Protein AF-A0A813C5C2-F1 (afdb_monomer_lite)

Structure (mmCIF, N/CA/C/O backbone):
data_AF-A0A813C5C2-F1
#
_entry.id   AF-A0A813C5C2-F1
#
loop_
_atom_site.group_PDB
_atom_site.id
_atom_site.type_symbol
_atom_site.label_atom_id
_atom_site.label_alt_id
_atom_site.label_comp_id
_atom_site.label_asym_id
_atom_site.label_entity_id
_atom_site.label_seq_id
_atom_site.pdbx_PDB_ins_code
_atom_site.Cartn_x
_atom_site.Cartn_y
_atom_site.Cartn_z
_atom_site.occupancy
_atom_site.B_iso_or_equiv
_atom_site.auth_seq_id
_atom_site.auth_comp_id
_atom_site.auth_asym_id
_atom_site.auth_atom_id
_atom_site.pdbx_PDB_model_num
ATOM 1 N N . MET A 1 1 ? 34.179 -17.386 47.456 1.00 36.91 1 MET A N 1
ATOM 2 C CA . MET A 1 1 ? 33.496 -18.691 47.569 1.00 36.91 1 MET A CA 1
ATOM 3 C C . MET A 1 1 ? 32.139 -18.524 46.896 1.00 36.91 1 MET A C 1
ATOM 5 O O . MET A 1 1 ? 31.182 -18.182 47.566 1.00 36.91 1 MET A O 1
ATOM 9 N N . GLU A 1 2 ? 31.995 -18.474 45.575 1.00 28.20 2 GLU A N 1
ATOM 10 C CA . GLU A 1 2 ? 32.622 -19.241 44.485 1.00 28.20 2 GLU A CA 1
ATOM 11 C C . GLU A 1 2 ? 32.315 -20.742 44.547 1.00 28.20 2 GLU A C 1
ATOM 13 O O . GLU A 1 2 ? 32.845 -21.451 45.400 1.00 28.20 2 GLU A O 1
ATOM 18 N N . ALA A 1 3 ? 31.402 -21.135 43.655 1.00 34.03 3 ALA A N 1
ATOM 19 C CA . ALA A 1 3 ? 31.157 -22.428 43.006 1.00 34.03 3 ALA A CA 1
ATOM 20 C C . ALA A 1 3 ? 29.993 -22.117 42.036 1.00 34.03 3 ALA A C 1
ATOM 22 O O . ALA A 1 3 ? 28.893 -21.825 42.493 1.00 34.03 3 ALA A O 1
ATOM 23 N N . ASP A 1 4 ? 30.141 -21.878 40.735 1.00 33.78 4 ASP A N 1
ATOM 24 C CA . ASP A 1 4 ? 30.937 -22.481 39.659 1.00 33.78 4 ASP A CA 1
ATOM 25 C C . ASP A 1 4 ? 30.572 -23.940 39.350 1.00 33.78 4 ASP A C 1
ATOM 27 O O . ASP A 1 4 ? 30.537 -24.784 40.246 1.00 33.78 4 ASP A O 1
ATOM 31 N N . GLY A 1 5 ? 30.279 -24.221 38.071 1.00 30.36 5 GLY A N 1
ATOM 32 C CA . GLY A 1 5 ? 29.996 -25.579 37.600 1.00 30.36 5 GLY A CA 1
ATOM 33 C C . GLY A 1 5 ? 29.234 -25.738 36.278 1.00 30.36 5 GLY A C 1
ATOM 34 O O . GLY A 1 5 ? 28.108 -26.223 36.286 1.00 30.36 5 GLY A O 1
ATOM 35 N N . GLY A 1 6 ? 29.907 -25.466 35.152 1.00 26.53 6 GLY A N 1
ATOM 36 C CA . GLY A 1 6 ? 29.713 -26.183 33.875 1.00 26.53 6 GLY A CA 1
ATOM 37 C C . GLY A 1 6 ? 28.876 -25.449 32.817 1.00 26.53 6 GLY A C 1
ATOM 38 O O . GLY A 1 6 ? 27.694 -25.218 33.004 1.00 26.53 6 GLY A O 1
ATOM 39 N N . GLY A 1 7 ? 29.370 -25.065 31.640 1.00 26.23 7 GLY A N 1
ATOM 40 C CA . GLY A 1 7 ? 30.578 -25.459 30.923 1.00 26.23 7 GLY A CA 1
ATOM 41 C C . GLY A 1 7 ? 30.189 -25.848 29.495 1.00 26.23 7 GLY A C 1
ATOM 42 O O . GLY A 1 7 ? 29.609 -26.905 29.288 1.00 26.23 7 GLY A O 1
ATOM 43 N N . CYS A 1 8 ? 30.519 -25.015 28.507 1.00 30.34 8 CYS A N 1
ATOM 44 C CA . CYS A 1 8 ? 30.687 -25.472 27.127 1.00 30.34 8 CYS A CA 1
ATOM 45 C C . CYS A 1 8 ? 31.678 -24.549 26.410 1.00 30.34 8 CYS A C 1
ATOM 47 O O . CYS A 1 8 ? 31.314 -23.543 25.803 1.00 30.34 8 CYS A O 1
ATOM 49 N N . ALA A 1 9 ? 32.959 -24.889 26.536 1.00 32.34 9 ALA A N 1
ATOM 50 C CA . ALA A 1 9 ? 34.028 -24.325 25.735 1.00 32.34 9 ALA A CA 1
ATOM 51 C C . ALA A 1 9 ? 34.220 -25.172 24.465 1.00 32.34 9 ALA A C 1
ATOM 53 O O . ALA A 1 9 ? 34.287 -26.396 24.528 1.00 32.34 9 ALA A O 1
ATOM 54 N N . SER A 1 10 ? 34.279 -24.459 23.339 1.00 38.16 10 SER A N 1
ATOM 55 C CA . SER A 1 10 ? 35.194 -24.624 22.200 1.00 38.16 10 SER A CA 1
ATOM 56 C C . SER A 1 10 ? 35.536 -26.024 21.662 1.00 38.16 10 SER A C 1
ATOM 58 O O . SER A 1 10 ? 36.185 -26.830 22.323 1.00 38.16 10 SER A O 1
ATOM 60 N N . ARG A 1 11 ? 35.349 -26.214 20.339 1.00 28.84 11 ARG A N 1
ATOM 61 C CA . ARG A 1 11 ? 36.322 -26.982 19.537 1.00 28.84 11 ARG A CA 1
ATOM 62 C C . ARG A 1 11 ? 36.301 -26.661 18.007 1.00 28.84 11 ARG A C 1
ATOM 64 O O . ARG A 1 11 ? 35.494 -27.241 17.307 1.00 28.84 11 ARG A O 1
ATOM 71 N N . TRP A 1 12 ? 37.264 -25.810 17.562 1.00 31.80 12 TRP A N 1
ATOM 72 C CA . TRP A 1 12 ? 38.006 -25.663 16.256 1.00 31.80 12 TRP A CA 1
ATOM 73 C C . TRP A 1 12 ? 37.205 -25.593 14.935 1.00 31.80 12 TRP A C 1
ATOM 75 O O . TRP A 1 12 ? 36.240 -26.306 14.747 1.00 31.80 12 TRP A O 1
ATOM 85 N N . GLY A 1 13 ? 37.553 -24.802 13.918 1.00 27.92 13 GLY A N 1
ATOM 86 C CA . GLY A 1 13 ? 38.798 -24.105 13.600 1.00 27.92 13 GLY A CA 1
ATOM 87 C C . GLY A 1 13 ? 39.227 -24.432 12.159 1.00 27.92 13 GLY A C 1
ATOM 88 O O . GLY A 1 13 ? 39.372 -25.599 11.824 1.00 27.92 13 GLY A O 1
ATOM 89 N N . ALA A 1 14 ? 39.482 -23.375 11.379 1.00 29.45 14 ALA A N 1
ATOM 90 C CA . ALA A 1 14 ? 40.297 -23.303 10.158 1.00 29.45 14 ALA A CA 1
ATOM 91 C C . ALA A 1 14 ? 39.802 -23.955 8.845 1.00 29.45 14 ALA A C 1
ATOM 93 O O . ALA A 1 14 ? 39.892 -25.159 8.660 1.00 29.45 14 ALA A O 1
ATOM 94 N N . THR A 1 15 ? 39.517 -23.095 7.857 1.00 33.28 15 THR A N 1
ATOM 95 C CA . THR A 1 15 ? 40.333 -23.014 6.625 1.00 33.28 15 THR A CA 1
ATOM 96 C C . THR A 1 15 ? 40.305 -21.586 6.080 1.00 33.28 15 THR A C 1
ATOM 98 O O . THR A 1 15 ? 39.268 -21.080 5.659 1.00 33.28 15 THR A O 1
ATOM 101 N N . THR A 1 16 ? 41.468 -20.943 6.112 1.00 36.62 16 THR A N 1
ATOM 102 C CA . THR A 1 16 ? 41.795 -19.664 5.477 1.00 36.62 16 THR A CA 1
ATOM 103 C C . THR A 1 16 ? 42.359 -19.899 4.068 1.00 36.62 16 THR A C 1
ATOM 105 O O . THR A 1 16 ? 43.041 -20.892 3.842 1.00 36.62 16 THR A O 1
ATOM 108 N N . MET A 1 17 ? 42.180 -18.900 3.194 1.00 29.98 17 MET A N 1
ATOM 109 C CA . MET A 1 17 ? 43.022 -18.547 2.031 1.00 29.98 17 MET A CA 1
ATOM 110 C C . MET A 1 17 ? 43.074 -19.473 0.797 1.00 29.98 17 MET A C 1
ATOM 112 O O . MET A 1 17 ? 43.817 -20.443 0.774 1.00 29.98 17 MET A O 1
ATOM 116 N N . TYR A 1 18 ? 42.445 -19.037 -0.308 1.00 30.20 18 TYR A N 1
ATOM 117 C CA . TYR A 1 18 ? 43.143 -18.613 -1.544 1.00 30.20 18 TYR A CA 1
ATOM 118 C C . TYR A 1 18 ? 42.138 -18.045 -2.566 1.00 30.20 18 TYR A C 1
ATOM 120 O O . TYR A 1 18 ? 41.290 -18.779 -3.065 1.00 30.20 18 TYR A O 1
ATOM 128 N N . LYS A 1 19 ? 42.256 -16.748 -2.886 1.00 33.91 19 LYS A N 1
ATOM 129 C CA . LYS A 1 19 ? 42.151 -16.143 -4.235 1.00 33.91 19 LYS A CA 1
ATOM 130 C C . LYS A 1 19 ? 42.153 -14.620 -4.101 1.00 33.91 19 LYS A C 1
ATOM 132 O O . LYS A 1 19 ? 41.122 -13.975 -3.962 1.00 33.91 19 LYS A O 1
ATOM 137 N N . GLY A 1 20 ? 43.361 -14.066 -4.125 1.00 31.36 20 GLY A N 1
ATOM 138 C CA . GLY A 1 20 ? 43.573 -12.704 -4.590 1.00 31.36 20 GLY A CA 1
ATOM 139 C C . GLY A 1 20 ? 43.637 -12.667 -6.120 1.00 31.36 20 GLY A C 1
ATOM 140 O O . GLY A 1 20 ? 43.940 -13.678 -6.753 1.00 31.36 20 GLY A O 1
ATOM 141 N N . ALA A 1 21 ? 43.419 -11.460 -6.643 1.00 33.12 21 ALA A N 1
ATOM 142 C CA 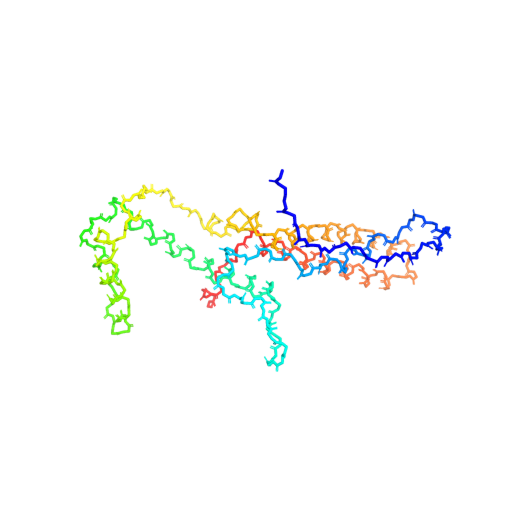. ALA A 1 21 ? 43.613 -11.004 -8.020 1.00 33.12 21 ALA A CA 1
ATOM 143 C C . ALA A 1 21 ? 42.528 -11.393 -9.043 1.00 33.12 21 ALA A C 1
ATOM 145 O O . ALA A 1 21 ? 42.650 -12.392 -9.740 1.00 33.12 21 ALA A O 1
ATOM 146 N N . LEU A 1 22 ? 41.506 -10.533 -9.163 1.00 32.53 22 LEU A N 1
ATOM 147 C CA . LEU A 1 22 ? 41.097 -9.841 -10.401 1.00 32.53 22 LEU A CA 1
ATOM 148 C C . LEU A 1 22 ? 39.980 -8.819 -10.073 1.00 32.53 22 LEU A C 1
ATOM 150 O O . LEU A 1 22 ? 38.929 -9.192 -9.576 1.00 32.53 22 LEU A O 1
ATOM 154 N N . GLY A 1 23 ? 40.246 -7.535 -10.343 1.00 29.17 23 GLY A N 1
ATOM 155 C CA . GLY A 1 23 ? 39.267 -6.478 -10.658 1.00 29.17 23 GLY A CA 1
ATOM 156 C C . GLY A 1 23 ? 38.077 -6.227 -9.719 1.00 29.17 23 GLY A C 1
ATOM 157 O O . GLY A 1 23 ? 36.995 -6.761 -9.926 1.00 29.17 23 GLY A O 1
ATOM 158 N N . ASN A 1 24 ? 38.230 -5.277 -8.791 1.00 43.72 24 ASN A N 1
ATOM 159 C CA . ASN A 1 24 ? 37.134 -4.638 -8.051 1.00 43.72 24 ASN A CA 1
ATOM 160 C C . ASN A 1 24 ? 36.316 -3.689 -8.943 1.00 43.72 24 ASN A C 1
ATOM 162 O O . ASN A 1 24 ? 36.439 -2.480 -8.795 1.00 43.72 24 ASN A O 1
ATOM 166 N N . LEU A 1 25 ? 35.492 -4.202 -9.856 1.00 37.62 25 LEU A N 1
ATOM 167 C CA . LEU A 1 25 ? 34.417 -3.440 -10.505 1.00 37.62 25 LEU A CA 1
ATOM 168 C C . LEU A 1 25 ? 33.376 -4.433 -11.054 1.00 37.62 25 LEU A C 1
ATOM 170 O O . LEU A 1 25 ? 33.715 -5.318 -11.830 1.00 37.62 25 LEU A O 1
ATOM 174 N N . ALA A 1 26 ? 32.111 -4.234 -10.669 1.00 37.38 26 ALA A N 1
ATOM 175 C CA . ALA A 1 26 ? 30.906 -4.833 -11.264 1.00 37.38 26 ALA A CA 1
ATOM 176 C C . ALA A 1 26 ? 30.410 -6.228 -10.806 1.00 37.38 26 ALA A C 1
ATOM 178 O O . ALA A 1 26 ? 29.793 -6.925 -11.606 1.00 37.38 26 ALA A O 1
ATOM 179 N N . LEU A 1 27 ? 30.541 -6.608 -9.524 1.00 33.78 27 LEU A N 1
ATOM 180 C CA . LEU A 1 27 ? 29.810 -7.783 -8.988 1.00 33.78 27 LEU A CA 1
ATOM 181 C C . LEU A 1 27 ? 28.990 -7.575 -7.699 1.00 33.78 27 LEU A C 1
ATOM 183 O O . LEU A 1 27 ? 28.264 -8.479 -7.304 1.00 33.78 27 LEU A O 1
ATOM 187 N N . HIS A 1 28 ? 28.956 -6.377 -7.107 1.00 31.17 28 HIS A N 1
ATOM 188 C CA . HIS A 1 28 ? 28.089 -6.112 -5.940 1.00 31.17 28 HIS A CA 1
ATOM 189 C C . HIS A 1 28 ? 26.599 -5.872 -6.270 1.00 31.17 28 HIS A C 1
ATOM 191 O O . HIS A 1 28 ? 25.790 -5.706 -5.361 1.00 31.17 28 HIS A O 1
ATOM 197 N N . SER A 1 29 ? 26.213 -5.866 -7.553 1.00 41.25 29 SER A N 1
ATOM 198 C CA . SER A 1 29 ? 24.827 -5.602 -7.982 1.00 41.25 29 SER A CA 1
ATOM 199 C C . SER A 1 29 ? 23.937 -6.850 -8.051 1.00 41.25 29 SER A C 1
ATOM 201 O O . SER A 1 29 ? 22.729 -6.706 -8.216 1.00 41.25 29 SER A O 1
ATOM 203 N N . LEU A 1 30 ? 24.503 -8.061 -7.984 1.00 36.50 30 LEU A N 1
ATOM 204 C CA . LEU A 1 30 ? 23.735 -9.306 -8.140 1.00 36.50 30 LEU A CA 1
ATOM 205 C C . LEU A 1 30 ? 23.570 -10.085 -6.828 1.00 36.50 30 LEU A C 1
ATOM 207 O O . LEU A 1 30 ? 22.585 -10.799 -6.679 1.00 36.50 30 LEU A O 1
ATOM 211 N N . GLU A 1 31 ? 24.429 -9.865 -5.828 1.00 33.22 31 GLU A N 1
ATOM 212 C CA . GLU A 1 31 ? 24.213 -10.382 -4.463 1.00 33.22 31 GLU A CA 1
ATOM 213 C C . GLU A 1 31 ? 23.072 -9.658 -3.723 1.00 33.22 31 GLU A C 1
ATOM 215 O O . GLU A 1 31 ? 22.529 -10.171 -2.747 1.00 33.22 31 GLU A O 1
ATOM 220 N N . SER A 1 32 ? 22.645 -8.488 -4.207 1.00 39.12 32 SER A N 1
ATOM 221 C CA . SER A 1 32 ? 21.526 -7.724 -3.637 1.00 39.12 32 SER A CA 1
ATOM 222 C C . SER A 1 32 ? 20.155 -8.367 -3.902 1.00 39.12 32 SER A C 1
ATOM 224 O O . SER A 1 32 ? 19.181 -7.988 -3.257 1.00 39.12 32 SER A O 1
ATOM 226 N N . LEU A 1 33 ? 20.065 -9.329 -4.831 1.00 39.47 33 LEU A N 1
ATOM 227 C CA . LEU A 1 33 ? 18.817 -10.019 -5.184 1.00 39.47 33 LEU A CA 1
ATOM 228 C C . LEU A 1 33 ? 18.625 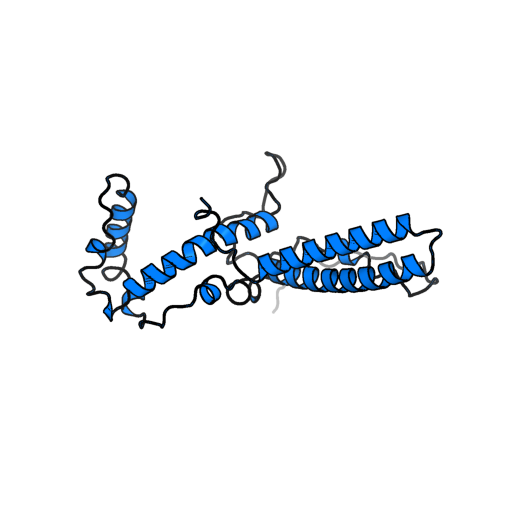-11.362 -4.455 1.00 39.47 33 LEU A C 1
ATOM 230 O O . LEU A 1 33 ? 17.496 -11.837 -4.382 1.00 39.47 33 LEU A O 1
ATOM 234 N N . GLU A 1 34 ? 19.673 -11.936 -3.852 1.00 37.56 34 GLU A N 1
ATOM 235 C CA . GLU A 1 34 ? 19.578 -13.177 -3.055 1.00 37.56 34 GLU A CA 1
ATOM 236 C C . GLU A 1 34 ? 19.626 -12.957 -1.530 1.00 37.56 34 GLU A C 1
ATOM 238 O O . GLU A 1 34 ? 19.480 -13.900 -0.755 1.00 37.56 34 GLU A O 1
ATOM 243 N N . LEU A 1 35 ? 19.738 -11.710 -1.061 1.00 37.28 35 LEU A N 1
ATOM 244 C CA . LEU A 1 35 ? 19.781 -11.374 0.370 1.00 37.28 35 LEU A CA 1
ATOM 245 C C . LEU A 1 35 ? 18.458 -10.825 0.933 1.00 37.28 35 LEU A C 1
ATOM 247 O O . LEU A 1 35 ? 18.453 -10.023 1.865 1.00 37.28 35 LEU A O 1
ATOM 251 N N . ILE A 1 36 ? 17.315 -11.341 0.466 1.00 42.09 36 ILE A N 1
ATOM 252 C CA . ILE A 1 36 ? 16.108 -11.408 1.311 1.00 42.09 36 ILE A CA 1
ATOM 253 C C . ILE A 1 36 ? 16.219 -12.696 2.133 1.00 42.09 36 ILE A C 1
ATOM 255 O O . ILE A 1 36 ? 15.539 -13.693 1.898 1.00 42.09 36 ILE A O 1
ATOM 259 N N . HIS A 1 37 ? 17.141 -12.693 3.094 1.00 34.59 37 HIS A N 1
ATOM 260 C CA . HIS A 1 37 ? 17.237 -13.751 4.089 1.00 34.59 37 HIS A CA 1
ATOM 261 C C . HIS A 1 37 ? 16.001 -13.654 5.002 1.00 34.59 37 HIS A C 1
ATOM 263 O O . HIS A 1 37 ? 15.913 -12.797 5.882 1.00 34.59 37 HIS A O 1
ATOM 269 N N . TRP A 1 38 ? 15.021 -14.523 4.748 1.00 41.72 38 TRP A N 1
ATOM 270 C CA . TRP A 1 38 ? 13.715 -14.662 5.411 1.00 41.72 38 TRP A CA 1
ATOM 271 C C . TRP A 1 38 ? 13.780 -15.093 6.895 1.00 41.72 38 TRP A C 1
ATOM 273 O O . TRP A 1 38 ? 12.947 -15.867 7.347 1.00 41.72 38 TRP A O 1
ATOM 283 N N . ASN A 1 39 ? 14.747 -14.617 7.685 1.00 35.31 39 ASN A N 1
ATOM 284 C CA . ASN A 1 39 ? 14.985 -15.152 9.036 1.00 35.31 39 ASN A CA 1
ATOM 285 C C . ASN A 1 39 ? 14.992 -14.138 10.189 1.00 35.31 39 ASN A C 1
ATOM 287 O O . ASN A 1 39 ? 15.360 -14.495 11.303 1.00 35.31 39 ASN A O 1
ATOM 291 N N . SER A 1 40 ? 14.512 -12.910 9.972 1.00 37.91 40 SER A N 1
ATOM 292 C CA . SER A 1 40 ? 14.372 -11.916 11.053 1.00 37.91 40 SER A CA 1
ATOM 293 C C . SER A 1 40 ? 13.036 -11.170 11.033 1.00 37.91 40 SER A C 1
ATOM 295 O O . SER A 1 40 ? 12.970 -9.987 11.367 1.00 37.91 40 SER A O 1
ATOM 297 N N . CYS A 1 41 ? 11.940 -11.851 10.681 1.00 40.06 41 CYS A N 1
ATOM 298 C CA . CYS A 1 41 ? 10.613 -11.369 11.063 1.00 40.06 41 CYS A CA 1
ATOM 299 C C . CYS A 1 41 ? 10.486 -11.464 12.589 1.00 40.06 41 CYS A C 1
ATOM 301 O O . CYS A 1 41 ? 10.026 -12.466 13.130 1.00 40.06 41 CYS A O 1
ATOM 303 N N . ASN A 1 42 ? 10.889 -10.406 13.296 1.00 40.03 42 ASN A N 1
ATOM 304 C CA . ASN A 1 42 ? 10.594 -10.212 14.714 1.00 40.03 42 ASN A CA 1
ATOM 305 C C . ASN A 1 42 ? 9.110 -9.809 14.882 1.00 40.03 42 ASN A C 1
ATOM 307 O O . ASN A 1 42 ? 8.766 -8.775 15.449 1.00 40.03 42 ASN A O 1
ATOM 311 N N . CYS A 1 43 ? 8.220 -10.616 14.302 1.00 44.53 43 CYS A N 1
ATOM 312 C CA . CYS A 1 43 ? 6.777 -10.427 14.220 1.00 44.53 43 CYS A CA 1
ATOM 313 C C . CYS A 1 43 ? 6.098 -11.056 15.440 1.00 44.53 43 CYS A C 1
ATOM 315 O O . CYS A 1 43 ? 5.258 -11.935 15.303 1.00 44.53 43 CYS A O 1
ATOM 317 N N . THR A 1 44 ? 6.471 -10.639 16.648 1.00 39.38 44 THR A N 1
ATOM 318 C CA . THR A 1 44 ? 5.858 -11.157 17.885 1.00 39.38 44 THR A CA 1
ATOM 319 C C . THR A 1 44 ? 4.756 -10.265 18.451 1.00 39.38 44 THR A C 1
ATOM 321 O O . THR A 1 44 ? 4.161 -10.635 19.457 1.00 39.38 44 THR A O 1
ATOM 324 N N . LYS A 1 45 ? 4.432 -9.111 17.841 1.00 43.31 45 LYS A N 1
ATOM 325 C CA . LYS A 1 45 ? 3.426 -8.196 18.425 1.00 43.31 45 LYS A CA 1
ATOM 326 C C . LYS A 1 45 ? 2.286 -7.703 17.528 1.00 43.31 45 LYS A C 1
ATOM 328 O O . LYS A 1 45 ? 1.348 -7.146 18.080 1.00 43.31 45 LYS A O 1
ATOM 333 N N . ALA A 1 46 ? 2.301 -7.914 16.208 1.00 37.38 46 ALA A N 1
ATOM 334 C CA . ALA A 1 46 ? 1.254 -7.342 15.338 1.00 37.38 46 ALA A CA 1
ATOM 335 C C . ALA A 1 46 ? 0.740 -8.240 14.195 1.00 37.38 46 ALA A C 1
ATOM 337 O O . ALA A 1 46 ? -0.244 -7.895 13.549 1.00 37.38 46 ALA A O 1
ATOM 338 N N . CYS A 1 47 ? 1.350 -9.398 13.930 1.00 40.66 47 CYS A N 1
ATOM 339 C CA . CYS A 1 47 ? 0.835 -10.338 12.928 1.00 40.66 47 CYS A CA 1
ATOM 340 C C . CYS A 1 47 ? -0.161 -11.291 13.594 1.00 40.66 47 CYS A C 1
ATOM 342 O O . CYS A 1 47 ? 0.194 -12.405 13.959 1.00 40.66 47 CYS A O 1
ATOM 344 N N . MET A 1 48 ? -1.400 -10.845 13.803 1.00 36.09 48 MET A N 1
ATOM 345 C CA . MET A 1 48 ? -2.394 -11.627 14.549 1.00 36.09 48 MET A CA 1
ATOM 346 C C . MET A 1 48 ? -3.020 -12.790 13.752 1.00 36.09 48 MET A C 1
ATOM 348 O O . MET A 1 48 ? -3.892 -13.455 14.292 1.00 36.09 48 MET A O 1
ATOM 352 N N . PHE A 1 49 ? -2.609 -13.070 12.503 1.00 40.19 49 PHE A N 1
ATOM 353 C CA . PHE A 1 49 ? -3.321 -14.064 11.675 1.00 40.19 49 PHE A CA 1
ATOM 354 C C . PHE A 1 49 ? -2.507 -14.945 10.713 1.00 40.19 49 PHE A C 1
ATOM 356 O O . PHE A 1 49 ? -3.110 -15.738 9.994 1.00 40.19 49 PHE A O 1
ATOM 363 N N . VAL A 1 50 ? -1.171 -14.893 10.693 1.00 43.22 50 VAL A N 1
ATOM 364 C CA . VAL A 1 50 ? -0.385 -15.843 9.878 1.00 43.22 50 VAL A CA 1
ATOM 365 C C . VAL A 1 50 ? 0.741 -16.427 10.716 1.00 43.22 50 VAL A C 1
ATOM 367 O O . VAL A 1 50 ? 1.772 -15.794 10.939 1.00 43.22 50 VAL A O 1
ATOM 370 N N . ASP A 1 51 ? 0.515 -17.652 11.184 1.00 38.72 51 ASP A N 1
ATOM 371 C CA . ASP A 1 51 ? 1.530 -18.491 11.807 1.00 38.72 51 ASP A CA 1
ATOM 372 C C . ASP A 1 51 ? 2.674 -18.722 10.804 1.00 38.72 51 ASP A C 1
ATOM 374 O O . ASP A 1 51 ? 2.510 -19.382 9.777 1.00 38.72 51 ASP A O 1
ATOM 378 N N . CYS A 1 52 ? 3.851 -18.154 11.078 1.00 45.72 52 CYS A N 1
ATOM 379 C CA . CYS A 1 52 ? 5.048 -18.311 10.241 1.00 45.72 52 CYS A CA 1
ATOM 380 C C . CYS A 1 52 ? 5.739 -19.679 10.452 1.00 45.72 52 CYS A C 1
ATOM 382 O O . CYS A 1 52 ? 6.769 -19.971 9.847 1.00 45.72 52 CYS A O 1
ATOM 384 N N . LYS A 1 53 ? 5.184 -20.553 11.301 1.00 41.59 53 LYS A N 1
ATOM 385 C CA . LYS A 1 53 ? 5.640 -21.938 11.461 1.00 41.59 53 LYS A CA 1
ATOM 386 C C . LYS A 1 53 ? 4.714 -22.890 10.711 1.00 41.59 53 LYS A C 1
ATOM 388 O O . LYS A 1 53 ? 3.841 -23.517 11.300 1.00 41.59 53 LYS A O 1
ATOM 393 N N . ARG A 1 54 ? 4.910 -23.019 9.396 1.00 46.53 54 ARG A N 1
ATOM 394 C CA . ARG A 1 54 ? 4.286 -24.112 8.640 1.00 46.53 54 ARG A CA 1
ATOM 395 C C . ARG A 1 54 ? 5.128 -25.379 8.797 1.00 46.53 54 ARG A C 1
ATOM 397 O O . ARG A 1 54 ? 6.271 -25.409 8.352 1.00 46.53 54 ARG A O 1
ATOM 404 N N . GLU A 1 55 ? 4.548 -26.417 9.395 1.00 44.53 55 GLU A N 1
ATOM 405 C CA . GLU A 1 55 ? 5.087 -27.781 9.346 1.00 44.53 55 GLU A CA 1
ATOM 406 C C . GLU A 1 55 ? 5.182 -28.246 7.875 1.00 44.53 55 GLU A C 1
ATOM 408 O O . GLU A 1 55 ? 4.237 -28.036 7.099 1.00 44.53 55 GLU A O 1
ATOM 413 N N . PRO A 1 56 ? 6.304 -28.845 7.440 1.00 42.97 56 PRO A N 1
ATOM 414 C CA . PRO A 1 56 ? 6.469 -29.273 6.057 1.00 42.97 56 PRO A CA 1
ATOM 415 C C . PRO A 1 56 ? 5.524 -30.444 5.748 1.00 42.97 56 PRO A C 1
ATOM 417 O O . PRO A 1 56 ? 5.716 -31.539 6.267 1.00 42.97 56 PRO A O 1
ATOM 420 N N . GLY A 1 57 ? 4.526 -30.243 4.872 1.00 54.78 57 GLY A N 1
ATOM 421 C CA . GLY A 1 57 ? 3.847 -31.381 4.230 1.00 54.78 57 GLY A CA 1
ATOM 422 C C . GLY A 1 57 ? 2.343 -31.339 3.944 1.00 54.78 57 GLY A C 1
ATOM 423 O O . GLY A 1 57 ? 1.814 -32.398 3.620 1.00 54.78 57 GLY A O 1
ATOM 424 N N . LEU A 1 58 ? 1.617 -30.212 4.007 1.00 56.22 58 LEU A N 1
ATOM 425 C CA . LEU A 1 58 ? 0.173 -30.260 3.703 1.00 56.22 58 LEU A CA 1
ATOM 426 C C . LEU A 1 58 ? -0.362 -29.048 2.922 1.00 56.22 58 LEU A C 1
ATOM 428 O O . LEU A 1 58 ? -0.556 -27.969 3.481 1.00 56.22 58 LEU A O 1
ATOM 432 N N . GLY A 1 59 ? -0.650 -29.265 1.633 1.00 57.09 59 GLY A N 1
ATOM 433 C CA . GLY A 1 59 ? -1.429 -28.376 0.757 1.00 57.09 59 GLY A CA 1
ATOM 434 C C . GLY A 1 59 ? -0.613 -27.402 -0.110 1.00 57.09 59 GLY A C 1
ATOM 435 O O . GLY A 1 59 ? 0.579 -27.207 0.143 1.00 57.09 59 GLY A O 1
ATOM 436 N N . PRO A 1 60 ? -1.243 -26.766 -1.124 1.00 58.28 60 PRO A N 1
ATOM 437 C CA . PRO A 1 60 ? -0.600 -25.727 -1.928 1.00 58.28 60 PRO A CA 1
ATOM 438 C C . PRO A 1 60 ? 0.041 -24.670 -1.017 1.00 58.28 60 PRO A C 1
ATOM 440 O O . PRO A 1 60 ? -0.439 -24.390 0.089 1.00 58.28 60 PRO A O 1
ATOM 443 N N . THR A 1 61 ? 1.192 -24.137 -1.425 1.00 53.03 61 THR A N 1
ATOM 444 C CA . THR A 1 61 ? 1.841 -23.030 -0.714 1.00 53.03 61 THR A CA 1
ATOM 445 C C . THR A 1 61 ? 0.869 -21.859 -0.669 1.00 53.03 61 THR A C 1
ATOM 447 O O . THR A 1 61 ? 0.412 -21.459 -1.743 1.00 53.03 61 THR A O 1
ATOM 450 N N . PRO A 1 62 ? 0.510 -21.320 0.514 1.00 53.84 62 PRO A N 1
ATOM 451 C CA . PRO A 1 62 ? -0.260 -20.095 0.540 1.00 53.84 62 PRO A CA 1
ATOM 452 C C . PRO A 1 62 ? 0.529 -19.033 -0.233 1.00 53.84 62 PRO A C 1
ATOM 454 O O . PRO A 1 62 ? 1.764 -19.137 -0.319 1.00 53.84 62 PRO A O 1
ATOM 457 N N . PRO A 1 63 ? -0.152 -18.027 -0.811 1.00 56.91 63 PRO A N 1
ATOM 458 C CA . PRO A 1 63 ? 0.534 -16.834 -1.283 1.00 56.91 63 PRO A CA 1
ATOM 459 C C . PRO A 1 63 ? 1.546 -16.418 -0.219 1.00 56.91 63 PRO A C 1
ATOM 461 O O . PRO A 1 63 ? 1.260 -16.514 0.980 1.00 56.91 63 PRO A O 1
ATOM 464 N N . THR A 1 64 ? 2.756 -16.061 -0.659 1.00 70.00 64 THR A N 1
ATOM 465 C CA . THR A 1 64 ? 3.867 -15.743 0.245 1.00 70.00 64 THR A CA 1
ATOM 466 C C . THR A 1 64 ? 3.364 -14.838 1.368 1.00 70.00 64 THR A C 1
ATOM 468 O O . THR A 1 64 ? 2.473 -14.013 1.148 1.00 70.00 64 THR A O 1
ATOM 471 N N . ALA A 1 65 ? 3.896 -14.994 2.584 1.00 81.44 65 ALA A N 1
ATOM 472 C CA . ALA A 1 65 ? 3.412 -14.246 3.749 1.00 81.44 65 ALA A CA 1
ATOM 473 C C . ALA A 1 65 ? 3.280 -12.734 3.465 1.00 81.44 65 ALA A C 1
ATOM 475 O O . ALA A 1 65 ? 2.339 -12.095 3.925 1.00 81.44 65 ALA A O 1
ATOM 476 N N . PHE A 1 66 ? 4.156 -12.194 2.612 1.00 85.69 66 PHE A N 1
ATOM 477 C CA . PHE A 1 66 ? 4.105 -10.817 2.129 1.00 85.69 66 PHE A CA 1
ATOM 478 C C . PHE A 1 66 ? 2.904 -10.493 1.223 1.00 85.69 66 PHE A C 1
ATOM 480 O O . PHE A 1 66 ? 2.282 -9.452 1.401 1.00 85.69 66 PHE A O 1
ATOM 487 N N . VAL A 1 67 ? 2.542 -11.359 0.270 1.00 85.62 67 VAL A N 1
ATOM 488 C CA . VAL A 1 67 ? 1.380 -11.133 -0.611 1.00 85.62 67 VAL A CA 1
ATOM 489 C C . VAL A 1 67 ? 0.084 -11.134 0.195 1.00 85.62 67 VAL A C 1
ATOM 491 O O . VAL A 1 67 ? -0.759 -10.269 -0.020 1.00 85.62 67 VAL A O 1
ATOM 494 N N . THR A 1 68 ? -0.048 -12.050 1.159 1.00 86.94 68 THR A N 1
ATOM 495 C CA . THR A 1 68 ? -1.207 -12.078 2.070 1.00 86.94 68 THR A CA 1
ATOM 496 C C . THR A 1 68 ? -1.251 -10.827 2.953 1.00 86.94 68 THR A C 1
ATOM 498 O O . THR A 1 68 ? -2.303 -10.218 3.139 1.00 86.94 68 THR A O 1
ATOM 501 N N . HIS A 1 69 ? -0.095 -10.401 3.472 1.00 88.69 69 HIS A N 1
ATOM 502 C CA . HIS A 1 69 ? 0.030 -9.160 4.241 1.00 88.69 69 HIS A CA 1
ATOM 503 C C . HIS A 1 69 ? -0.413 -7.942 3.422 1.00 88.69 69 HIS A C 1
ATOM 505 O O . HIS A 1 69 ? -1.205 -7.133 3.898 1.00 88.69 69 HIS A O 1
ATOM 511 N N . LEU A 1 70 ? 0.014 -7.864 2.159 1.00 88.56 70 LEU A N 1
ATOM 512 C CA . LEU A 1 70 ? -0.358 -6.782 1.253 1.00 88.56 70 LEU A CA 1
ATOM 513 C C . LEU A 1 70 ? -1.843 -6.818 0.866 1.00 88.56 70 LEU A C 1
ATOM 515 O O . LEU A 1 70 ? -2.477 -5.770 0.792 1.00 88.56 70 LEU A O 1
ATOM 519 N N . SER A 1 71 ? -2.430 -8.002 0.657 1.00 86.19 71 SER A N 1
ATOM 520 C CA . SER A 1 71 ? -3.855 -8.120 0.322 1.00 86.19 71 SER A CA 1
ATOM 521 C C . SER A 1 71 ? -4.771 -7.713 1.473 1.00 86.19 71 SER A C 1
ATOM 523 O O . SER A 1 71 ? -5.829 -7.135 1.230 1.00 86.19 71 SER A O 1
ATOM 525 N N . ASN A 1 72 ? -4.362 -7.971 2.718 1.00 87.62 72 ASN A N 1
ATOM 526 C CA . ASN A 1 72 ? -5.155 -7.621 3.897 1.00 87.62 72 ASN A CA 1
ATOM 527 C C . ASN A 1 72 ? -5.332 -6.106 4.049 1.00 87.62 72 ASN A C 1
ATOM 529 O O . ASN A 1 72 ? -6.363 -5.671 4.557 1.00 87.62 72 ASN A O 1
ATOM 533 N N . HIS A 1 73 ? -4.382 -5.302 3.560 1.00 87.00 73 HIS A N 1
ATOM 534 C CA . HIS A 1 73 ? -4.513 -3.845 3.567 1.00 87.00 73 HIS A CA 1
ATOM 535 C C . HIS A 1 73 ? -5.756 -3.361 2.828 1.00 87.00 73 HIS A C 1
ATOM 537 O O . HIS A 1 73 ? -6.444 -2.491 3.348 1.00 87.00 73 HIS A O 1
ATOM 543 N N . LYS A 1 74 ? -6.108 -3.975 1.691 1.00 84.12 74 LYS A N 1
ATOM 544 C CA . LYS A 1 74 ? -7.309 -3.587 0.936 1.00 84.12 74 LYS A CA 1
ATOM 545 C C . LYS A 1 74 ? -8.581 -3.734 1.773 1.00 84.12 74 LYS A C 1
ATOM 547 O O . LYS A 1 74 ? -9.406 -2.836 1.802 1.00 84.12 74 LYS A O 1
ATOM 552 N N . VAL A 1 75 ? -8.708 -4.849 2.493 1.00 85.56 75 VAL A N 1
ATOM 553 C CA . VAL A 1 75 ? -9.877 -5.113 3.347 1.00 85.56 75 VAL A CA 1
ATOM 554 C C . VAL A 1 75 ? -9.934 -4.128 4.516 1.00 85.56 75 VAL A C 1
ATOM 556 O O . VAL A 1 75 ? -10.983 -3.563 4.800 1.00 85.56 75 VAL A O 1
ATOM 559 N N . LEU A 1 76 ? -8.798 -3.897 5.178 1.00 86.31 76 LEU A N 1
ATOM 560 C CA . LEU A 1 76 ? -8.730 -3.007 6.339 1.00 86.31 76 LEU A CA 1
ATOM 561 C C . LEU A 1 76 ? -8.989 -1.538 5.970 1.00 86.31 76 LEU A C 1
ATOM 563 O O . LEU A 1 76 ? -9.594 -0.808 6.749 1.00 86.31 76 LEU A O 1
ATOM 567 N N . GLU A 1 77 ? -8.538 -1.100 4.798 1.00 86.44 77 GLU A N 1
ATOM 568 C CA . GLU A 1 77 ? -8.722 0.272 4.312 1.00 86.44 77 GLU A CA 1
ATOM 569 C C . GLU A 1 77 ? -10.154 0.559 3.879 1.00 86.44 77 GLU A C 1
ATOM 571 O O . GLU A 1 77 ? -10.664 1.647 4.162 1.00 86.44 77 GLU A O 1
ATOM 576 N N . ASP A 1 78 ? -10.812 -0.422 3.256 1.00 84.56 78 ASP A N 1
ATOM 577 C CA . ASP A 1 78 ? -12.230 -0.338 2.911 1.00 84.56 78 ASP A CA 1
ATOM 578 C C . ASP A 1 78 ? -13.079 -0.108 4.175 1.00 84.56 78 ASP A C 1
ATOM 580 O O . ASP A 1 78 ? -13.977 0.740 4.179 1.00 84.56 78 ASP A O 1
ATOM 584 N N . ASP A 1 79 ? -12.747 -0.793 5.275 1.00 87.19 79 ASP A N 1
ATOM 585 C CA . ASP A 1 79 ? -13.438 -0.644 6.559 1.00 87.19 79 ASP A CA 1
ATOM 586 C C . ASP A 1 79 ? -13.039 0.637 7.314 1.00 87.19 79 ASP A C 1
ATOM 588 O O . ASP A 1 79 ? -13.852 1.186 8.064 1.00 87.19 79 ASP A O 1
ATOM 592 N N . ASN A 1 80 ? -11.828 1.168 7.102 1.00 87.38 80 ASN A N 1
ATOM 593 C CA . ASN A 1 80 ? -11.311 2.330 7.836 1.00 87.38 80 ASN A CA 1
ATOM 594 C C . ASN A 1 80 ? -12.188 3.579 7.653 1.00 87.38 80 ASN A C 1
ATOM 596 O O . ASN A 1 80 ? -12.451 4.314 8.607 1.00 87.38 80 ASN A O 1
ATOM 600 N N . ILE A 1 81 ? -12.717 3.795 6.443 1.00 85.31 81 ILE A N 1
ATOM 601 C CA . ILE A 1 81 ? -13.640 4.907 6.179 1.00 85.31 81 ILE A CA 1
ATOM 602 C C . ILE A 1 81 ? -14.917 4.736 7.007 1.00 85.31 81 ILE A C 1
ATOM 604 O O . ILE A 1 81 ? -15.339 5.670 7.686 1.00 85.31 81 ILE A O 1
ATOM 608 N N . PHE A 1 82 ? -15.521 3.549 7.010 1.00 84.88 82 PHE A N 1
ATOM 609 C CA . PHE A 1 82 ? -16.745 3.312 7.776 1.00 84.88 82 PHE A CA 1
ATOM 610 C C . PHE A 1 82 ? -16.514 3.429 9.282 1.00 84.88 82 PHE A C 1
ATOM 612 O O . PHE A 1 82 ? -17.329 4.039 9.975 1.00 84.88 82 PHE A O 1
ATOM 619 N N . LEU A 1 83 ? -15.395 2.904 9.783 1.00 86.94 83 LEU A N 1
ATOM 620 C CA . LEU A 1 83 ? -15.025 2.988 11.193 1.00 86.94 83 LEU A CA 1
ATOM 621 C C . LEU A 1 83 ? -14.767 4.431 11.633 1.00 86.94 83 LEU A C 1
ATOM 623 O O . LEU A 1 83 ? -15.222 4.820 12.708 1.00 86.94 83 LEU A O 1
ATOM 627 N N . HIS A 1 84 ? -14.117 5.247 10.799 1.00 86.19 84 HIS A N 1
ATOM 628 C CA . HIS A 1 84 ? -13.928 6.673 11.074 1.00 86.19 84 HIS A CA 1
ATOM 629 C C . HIS A 1 84 ? -15.273 7.404 11.181 1.00 86.19 84 HIS A C 1
ATOM 631 O O . HIS A 1 84 ? -15.531 8.086 12.172 1.00 86.19 84 HIS A O 1
ATOM 637 N N . PHE A 1 85 ? -16.175 7.197 10.213 1.00 82.44 85 PHE A N 1
ATOM 638 C CA . PHE A 1 85 ? -17.525 7.780 10.223 1.00 82.44 85 PHE A CA 1
ATOM 639 C C . PHE A 1 85 ? -18.328 7.350 11.464 1.00 82.44 85 PHE A C 1
ATOM 641 O O . PHE A 1 85 ? -18.956 8.181 12.122 1.00 82.44 85 PHE A O 1
ATOM 648 N N . GLN A 1 86 ? -18.319 6.056 11.795 1.00 82.19 86 GLN A N 1
ATOM 649 C CA . GLN A 1 86 ? -19.019 5.527 12.967 1.00 82.19 86 GLN A CA 1
ATOM 650 C C . GLN A 1 86 ? -18.422 6.088 14.264 1.00 82.19 86 GLN A C 1
ATOM 652 O O . GLN A 1 86 ? -19.167 6.549 15.124 1.00 82.19 86 GLN A O 1
ATOM 657 N N . GLY A 1 87 ? -17.094 6.136 14.383 1.00 80.50 87 GLY A N 1
ATOM 658 C CA . GLY A 1 87 ? -16.399 6.671 15.553 1.00 80.50 87 GLY A CA 1
ATOM 659 C C . GLY A 1 87 ? -16.686 8.151 15.820 1.00 80.50 87 GLY A C 1
ATOM 660 O O . GLY A 1 87 ? -16.885 8.532 16.973 1.00 80.50 87 GLY A O 1
ATOM 661 N N . GLU A 1 88 ? -16.773 8.985 14.777 1.00 79.44 88 GLU A N 1
ATOM 662 C CA . GLU A 1 88 ? -17.166 10.399 14.915 1.00 79.44 88 GLU A CA 1
ATOM 663 C C . GLU A 1 88 ? -18.639 10.574 15.317 1.00 79.44 88 GLU A C 1
ATOM 665 O O . GLU A 1 88 ? -18.981 11.513 16.040 1.00 79.44 88 GLU A O 1
ATOM 670 N N . ASN A 1 89 ? -19.525 9.675 14.878 1.00 76.88 89 ASN A N 1
ATOM 671 C CA . ASN A 1 89 ? -20.939 9.697 15.265 1.00 76.88 89 ASN A CA 1
ATOM 672 C C . ASN A 1 89 ? -21.171 9.225 16.711 1.00 76.88 89 ASN A C 1
ATOM 674 O O . ASN A 1 89 ? -22.178 9.603 17.312 1.00 76.88 89 ASN A O 1
ATOM 678 N N . LEU A 1 90 ? -20.250 8.430 17.265 1.00 75.81 90 LEU A N 1
ATOM 679 C CA . LEU A 1 90 ? -20.315 7.909 18.634 1.00 75.81 90 LEU A CA 1
ATOM 680 C C . LEU A 1 90 ? -19.663 8.836 19.687 1.00 75.81 90 LEU A C 1
ATOM 682 O O . LEU A 1 90 ? -19.819 8.588 20.878 1.00 75.81 90 LEU A O 1
ATOM 686 N N . ALA A 1 91 ? -18.943 9.891 19.284 1.00 69.94 91 ALA A N 1
ATOM 687 C CA . ALA A 1 91 ? -18.251 10.823 20.190 1.00 69.94 91 ALA A CA 1
ATOM 688 C C . ALA A 1 91 ? -19.215 11.570 2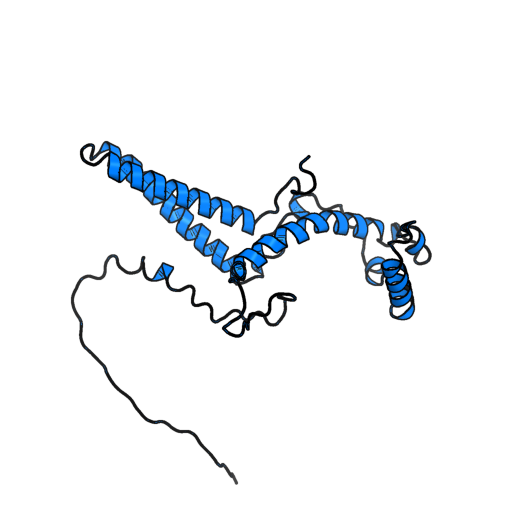1.166 1.00 69.94 91 ALA A C 1
ATOM 690 O O . ALA A 1 91 ? -20.411 11.652 20.881 1.00 69.94 91 ALA A O 1
ATOM 691 N N . PRO A 1 92 ? -18.735 12.163 22.283 1.00 61.25 92 PRO A N 1
ATOM 692 C CA . PRO A 1 92 ? -19.518 12.606 23.449 1.00 61.25 92 PRO A CA 1
ATOM 693 C C . PRO A 1 92 ? -20.644 13.597 23.140 1.00 61.25 92 PRO A C 1
ATOM 695 O O . PRO A 1 92 ? -21.751 13.445 23.641 1.00 61.25 92 PRO A O 1
ATOM 698 N N . ASP A 1 93 ? -20.414 14.569 22.253 1.00 59.62 93 ASP A N 1
ATOM 699 C CA . ASP A 1 93 ? -21.463 15.518 21.835 1.00 59.62 93 ASP A CA 1
ATOM 700 C C . ASP A 1 93 ? -22.497 14.878 20.890 1.00 59.62 93 ASP A C 1
ATOM 702 O O . ASP A 1 93 ? -23.564 15.431 20.628 1.00 59.62 93 ASP A O 1
ATOM 706 N N . GLY A 1 94 ? -22.161 13.716 20.327 1.00 53.50 94 GLY A N 1
ATOM 707 C CA . GLY A 1 94 ? -23.038 12.870 19.529 1.00 53.50 94 GLY A CA 1
ATOM 708 C C . GLY A 1 94 ? -23.822 11.855 20.359 1.00 53.50 94 GLY A C 1
ATOM 709 O O . GLY A 1 94 ? -24.881 11.435 19.900 1.00 53.50 94 GLY A O 1
ATOM 710 N N . MET A 1 95 ? -23.388 11.485 21.570 1.00 56.56 95 MET A N 1
ATOM 711 C CA . MET A 1 95 ? -24.009 10.422 22.367 1.00 56.56 95 MET A CA 1
ATOM 712 C C . MET A 1 95 ? -24.276 10.814 23.823 1.00 56.56 95 MET A C 1
ATOM 714 O O . MET A 1 95 ? -23.356 11.010 24.607 1.00 56.56 95 MET A O 1
ATOM 718 N N . GLN A 1 96 ? -25.550 10.774 24.230 1.00 56.16 96 GLN A N 1
ATOM 719 C CA . GLN A 1 96 ? -25.868 10.492 25.631 1.00 56.16 96 GLN A CA 1
ATOM 720 C C . GLN A 1 96 ? -25.569 9.014 25.900 1.00 56.16 96 GLN A C 1
ATOM 722 O O . GLN A 1 96 ? -26.039 8.136 25.173 1.00 56.16 96 GLN A O 1
ATOM 727 N N . ASP A 1 97 ? -24.790 8.765 26.950 1.00 60.41 97 ASP A N 1
ATOM 728 C CA . ASP A 1 97 ? -24.215 7.470 27.346 1.00 60.41 97 ASP A CA 1
ATOM 729 C C . ASP A 1 97 ? -25.244 6.323 27.433 1.00 60.41 97 ASP A C 1
ATOM 731 O O . ASP A 1 97 ? -24.905 5.153 27.295 1.00 60.41 97 ASP A O 1
ATOM 735 N N . SER A 1 98 ? -26.528 6.646 27.607 1.00 59.16 98 SER A N 1
ATOM 736 C CA . SER A 1 98 ? -27.630 5.690 27.732 1.00 59.16 98 SER A CA 1
ATOM 737 C C . SER A 1 98 ? -28.262 5.231 26.407 1.00 59.16 98 SER A C 1
ATOM 739 O O . SER A 1 98 ? -29.026 4.270 26.423 1.00 59.16 98 SER A O 1
ATOM 741 N N . GLN A 1 99 ? -27.971 5.869 25.263 1.00 67.75 99 GLN A N 1
ATOM 742 C CA . GLN A 1 99 ? -28.704 5.656 23.994 1.00 67.75 99 GLN A CA 1
ATOM 743 C C . GLN A 1 99 ? -27.895 4.967 22.879 1.00 67.75 99 GLN A C 1
ATOM 745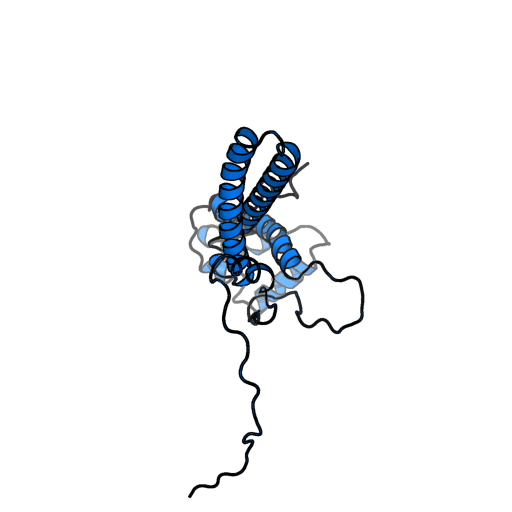 O O . GLN A 1 99 ? -28.394 4.778 21.767 1.00 67.75 99 GLN A O 1
ATOM 750 N N . TRP A 1 100 ? -26.645 4.573 23.134 1.00 73.06 100 TRP A N 1
ATOM 751 C CA . TRP A 1 100 ? -25.747 4.049 22.092 1.00 73.06 100 TRP A CA 1
ATOM 752 C C . TRP A 1 100 ? -26.273 2.772 21.415 1.00 73.06 100 TRP A C 1
ATOM 754 O O . TRP A 1 100 ? -26.141 2.603 20.202 1.00 73.06 100 TRP A O 1
ATOM 764 N N . ARG A 1 101 ? -26.953 1.903 22.174 1.00 72.81 101 ARG A N 1
ATOM 765 C CA . ARG A 1 101 ? -27.575 0.674 21.657 1.00 72.81 101 ARG A CA 1
ATOM 766 C C . ARG A 1 101 ? -28.705 0.922 20.672 1.00 72.81 101 ARG A C 1
ATOM 768 O O . ARG A 1 101 ? -28.862 0.134 19.749 1.00 72.81 101 ARG A O 1
ATOM 775 N N . GLU A 1 102 ? -29.492 1.974 20.876 1.00 74.38 102 GLU A N 1
ATOM 776 C CA . GLU A 1 102 ? -30.633 2.296 20.010 1.00 74.38 102 GLU A CA 1
ATOM 777 C C . GLU A 1 102 ? -30.163 2.793 18.639 1.00 74.38 102 GLU A C 1
ATOM 779 O O . GLU A 1 102 ? -30.828 2.567 17.634 1.00 74.38 102 GLU A O 1
ATOM 784 N N . ARG A 1 103 ? -28.981 3.418 18.581 1.00 69.38 103 ARG A N 1
ATOM 785 C CA . ARG A 1 103 ? -28.388 3.927 17.336 1.00 69.38 103 ARG A CA 1
ATOM 786 C C . ARG A 1 103 ? -27.536 2.906 16.591 1.00 69.38 103 ARG A C 1
ATOM 788 O O . ARG A 1 103 ? -27.388 3.023 15.380 1.00 69.38 103 ARG A O 1
ATOM 795 N N . LEU A 1 104 ? -27.010 1.906 17.298 1.00 74.50 104 LEU A N 1
ATOM 796 C CA . LEU A 1 104 ? -26.357 0.728 16.714 1.00 74.50 104 LEU A CA 1
ATOM 797 C C . LEU A 1 104 ? -27.328 -0.457 16.571 1.00 74.50 104 LEU A C 1
ATOM 799 O O . LEU A 1 104 ? -26.898 -1.602 16.421 1.00 74.50 104 LEU A O 1
ATOM 803 N N . TYR A 1 105 ? -28.638 -0.204 16.663 1.00 71.44 105 TYR A N 1
ATOM 804 C CA . TYR A 1 105 ? -29.647 -1.241 16.524 1.00 71.44 105 TYR A CA 1
ATOM 805 C C . TYR A 1 105 ? -29.779 -1.659 15.060 1.00 71.44 105 TYR A C 1
ATOM 807 O O . TYR A 1 105 ? -30.200 -0.880 14.205 1.00 71.44 105 TYR A O 1
ATOM 815 N N . MET A 1 106 ? -29.449 -2.917 14.793 1.00 74.50 106 MET A N 1
ATOM 816 C CA . MET A 1 106 ? -29.701 -3.573 13.517 1.00 74.50 106 MET A CA 1
ATOM 817 C C . MET A 1 106 ? -30.948 -4.466 13.667 1.00 74.50 106 MET A C 1
ATOM 819 O O . MET A 1 106 ? -31.007 -5.267 14.604 1.00 74.50 106 MET A O 1
ATOM 823 N N . PRO A 1 107 ? -31.980 -4.319 12.814 1.00 65.19 107 PRO A N 1
ATOM 824 C CA . PRO A 1 107 ? -33.313 -4.859 13.090 1.00 65.19 107 PRO A CA 1
ATOM 825 C C . PRO A 1 107 ? -33.508 -6.339 12.717 1.00 65.19 107 PRO A C 1
ATOM 827 O O . PRO A 1 107 ? -34.650 -6.798 12.677 1.00 65.19 107 PRO A O 1
ATOM 830 N N . THR A 1 108 ? -32.454 -7.106 12.408 1.00 85.44 108 THR A N 1
ATOM 831 C CA . THR A 1 108 ? -32.617 -8.449 11.829 1.00 85.44 108 THR A CA 1
ATOM 832 C C . THR A 1 108 ? -32.278 -9.574 12.804 1.00 85.44 108 THR A C 1
ATOM 834 O O . THR A 1 108 ? -31.450 -9.444 13.702 1.00 85.44 108 THR A O 1
ATOM 837 N N . SER A 1 109 ? -32.890 -10.745 12.604 1.00 83.50 109 SER A N 1
ATOM 838 C CA . SER A 1 109 ? -32.558 -11.952 13.373 1.00 83.50 109 SER A CA 1
ATOM 839 C C . SER A 1 109 ? -31.124 -12.445 13.138 1.00 83.50 109 SER A C 1
ATOM 841 O O . SER A 1 109 ? -30.622 -13.233 13.937 1.00 83.50 109 SER A O 1
ATOM 843 N N . ALA A 1 110 ? -30.460 -11.993 12.067 1.00 88.19 110 ALA A N 1
ATOM 844 C CA . ALA A 1 110 ? -29.059 -12.309 11.792 1.00 88.19 110 ALA A CA 1
ATOM 845 C C . ALA A 1 110 ? -28.096 -11.618 12.779 1.00 88.19 110 ALA A C 1
ATOM 847 O O . ALA A 1 110 ? -26.988 -12.103 12.995 1.00 88.19 110 ALA A O 1
ATOM 848 N N . ASP A 1 111 ? -28.539 -10.553 13.453 1.00 86.06 111 ASP A N 1
ATOM 849 C CA . ASP A 1 111 ? -27.711 -9.731 14.342 1.00 86.06 111 ASP A CA 1
ATOM 850 C C . ASP A 1 111 ? -27.638 -10.266 15.787 1.00 86.06 111 ASP A C 1
ATOM 852 O O . ASP A 1 111 ? -27.135 -9.600 16.694 1.00 86.06 111 ASP A O 1
ATOM 856 N N . GLY A 1 112 ? -28.114 -11.493 16.037 1.00 87.62 112 GLY A N 1
ATOM 857 C CA . GLY A 1 112 ? -28.139 -12.092 17.377 1.00 87.62 112 GLY A CA 1
ATOM 858 C C . GLY A 1 112 ? -26.769 -12.115 18.071 1.00 87.62 112 GLY A C 1
ATOM 859 O O . GLY A 1 112 ? -26.678 -11.850 19.270 1.00 87.62 112 GLY A 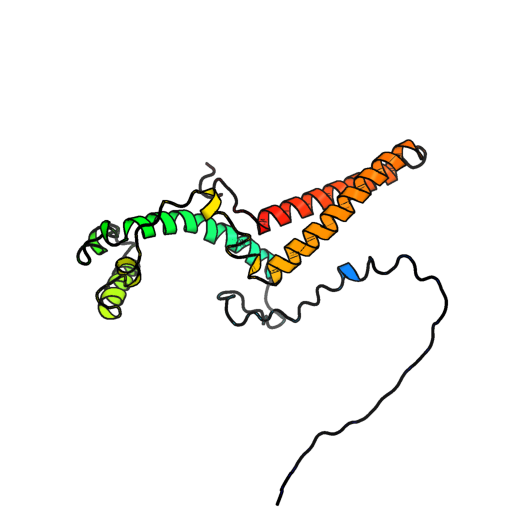O 1
ATOM 860 N N . ALA A 1 113 ? -25.691 -12.355 17.318 1.00 88.25 113 ALA A N 1
ATOM 861 C CA . ALA A 1 113 ? -24.326 -12.323 17.847 1.00 88.25 113 ALA A CA 1
ATOM 862 C C . ALA A 1 113 ? -23.886 -10.907 18.265 1.00 88.25 113 ALA A C 1
ATOM 864 O O . ALA A 1 113 ? -23.251 -10.747 19.308 1.00 88.25 113 ALA A O 1
ATOM 865 N N . VAL A 1 114 ? -24.279 -9.879 17.506 1.00 85.81 114 VAL A N 1
ATOM 866 C CA . VAL A 1 114 ? -24.003 -8.467 17.821 1.00 85.81 114 VAL A CA 1
ATOM 867 C C . VAL A 1 114 ? -24.727 -8.062 19.107 1.00 85.81 114 VAL A C 1
ATOM 869 O O . VAL A 1 114 ? -24.135 -7.437 19.984 1.00 85.81 114 VAL A O 1
ATOM 872 N N . LEU A 1 115 ? -25.977 -8.504 19.288 1.00 85.31 115 LEU A N 1
ATOM 873 C CA . LEU A 1 115 ? -26.731 -8.278 20.526 1.00 85.31 115 LEU A CA 1
ATOM 874 C C . LEU A 1 115 ? -26.073 -8.941 21.744 1.00 85.31 115 LEU A C 1
ATOM 876 O O . LEU A 1 115 ? -25.993 -8.326 22.809 1.00 85.31 115 LEU A O 1
ATOM 880 N N . CYS A 1 116 ? -25.593 -10.179 21.602 1.00 88.38 116 CYS A N 1
ATOM 881 C CA . CYS A 1 116 ? -24.838 -10.855 22.658 1.00 88.38 116 CYS A CA 1
ATOM 882 C C . CYS A 1 116 ? -23.550 -10.096 23.000 1.00 88.38 116 CYS A C 1
ATOM 884 O O . CYS A 1 116 ? -23.254 -9.904 24.179 1.00 88.38 116 CYS A O 1
ATOM 886 N N . TYR A 1 117 ? -22.827 -9.609 21.988 1.00 87.75 117 TYR A N 1
ATOM 887 C CA . TYR A 1 117 ? -21.631 -8.795 22.181 1.00 87.75 117 TYR A CA 1
ATOM 888 C C . TYR A 1 117 ? -21.934 -7.470 22.896 1.00 87.75 117 TYR A C 1
ATOM 890 O O . TYR A 1 117 ? -21.213 -7.104 23.819 1.00 87.75 117 TYR A O 1
ATOM 898 N N . HIS A 1 118 ? -23.035 -6.788 22.565 1.00 83.75 118 HIS A N 1
ATOM 899 C CA . HIS A 1 118 ? -23.452 -5.569 23.269 1.00 83.75 118 HIS A CA 1
ATOM 900 C C . HIS A 1 118 ? -23.756 -5.822 24.752 1.00 83.75 118 HIS A C 1
ATOM 902 O O . HIS A 1 118 ? -23.317 -5.047 25.597 1.00 83.75 118 HIS A O 1
ATOM 908 N N . ARG A 1 119 ? -24.451 -6.919 25.087 1.00 85.69 119 ARG A N 1
ATOM 909 C CA . ARG A 1 119 ? -24.710 -7.297 26.491 1.00 85.69 119 ARG A CA 1
ATOM 910 C C . ARG A 1 119 ? -23.420 -7.614 27.241 1.00 85.69 119 ARG A C 1
ATOM 912 O O . ARG A 1 119 ? -23.263 -7.216 28.390 1.00 85.69 119 ARG A O 1
ATOM 919 N N . TRP A 1 120 ? -22.502 -8.326 26.586 1.00 88.75 120 TRP A N 1
ATOM 920 C CA . TRP A 1 120 ? -21.179 -8.592 27.141 1.00 88.75 120 TRP A CA 1
ATOM 921 C C . TRP A 1 120 ? -20.418 -7.283 27.390 1.00 88.75 120 TRP A C 1
ATOM 923 O O . TRP A 1 120 ? -19.893 -7.086 28.481 1.00 88.75 120 TRP A O 1
ATOM 933 N N . LEU A 1 121 ? -20.430 -6.344 26.437 1.00 85.81 121 LEU A N 1
ATOM 934 C CA . LEU A 1 121 ? -19.826 -5.028 26.628 1.00 85.81 121 LEU A CA 1
ATOM 935 C C . LEU A 1 121 ? -20.436 -4.309 27.832 1.00 85.81 121 LEU A C 1
ATOM 937 O O . LEU A 1 121 ? -19.687 -3.900 28.703 1.00 85.81 121 LEU A O 1
ATOM 941 N N . GLU A 1 122 ? -21.757 -4.193 27.950 1.00 80.50 122 GLU A N 1
ATOM 942 C CA . GLU A 1 122 ? -22.391 -3.539 29.110 1.00 80.50 122 GLU A CA 1
ATOM 943 C C . GLU A 1 122 ? -21.995 -4.166 30.451 1.00 80.50 122 GLU A C 1
ATOM 945 O O . GLU A 1 122 ? -21.826 -3.455 31.438 1.00 80.50 122 GLU A O 1
ATOM 950 N N . GLN A 1 123 ? -21.857 -5.492 30.486 1.00 86.69 123 GLN A N 1
ATOM 951 C CA . GLN A 1 123 ? -21.522 -6.222 31.702 1.00 86.69 123 GLN A CA 1
ATOM 952 C C . GLN A 1 123 ? -20.056 -6.046 32.116 1.00 86.69 123 GLN A C 1
ATOM 954 O O . GLN A 1 123 ? -19.760 -6.019 33.310 1.00 86.69 123 GLN A O 1
ATOM 959 N N . PHE A 1 124 ? -19.142 -5.988 31.146 1.00 86.94 124 PHE A N 1
ATOM 960 C CA . PHE A 1 124 ? -17.697 -6.050 31.396 1.00 86.94 124 PHE A CA 1
ATOM 961 C C . PHE A 1 124 ? -16.945 -4.750 31.091 1.00 86.94 124 PHE A C 1
ATOM 963 O O . PHE A 1 124 ? -15.759 -4.641 31.396 1.00 86.94 124 PHE A O 1
ATOM 970 N N . SER A 1 125 ? -17.618 -3.755 30.527 1.00 78.00 125 SER A N 1
ATOM 971 C CA . SER A 1 125 ? -17.157 -2.370 30.450 1.00 78.00 125 SER A CA 1
ATOM 972 C C . SER A 1 125 ? -17.991 -1.516 31.400 1.00 78.00 125 SER A C 1
ATOM 974 O O . SER A 1 125 ? -19.056 -1.933 31.840 1.00 78.00 125 SER A O 1
ATOM 976 N N . GLU A 1 126 ? -17.527 -0.313 31.723 1.00 76.44 126 GLU A N 1
ATOM 977 C CA . GLU A 1 126 ? -18.226 0.645 32.589 1.00 76.44 126 GLU A CA 1
ATOM 978 C C . GLU A 1 126 ? -19.524 1.196 31.936 1.00 76.44 126 GLU A C 1
ATOM 980 O O . GLU A 1 126 ? -19.670 2.403 31.742 1.00 76.44 126 GLU A O 1
ATOM 985 N N . GLY A 1 127 ? -20.458 0.330 31.537 1.00 70.44 127 GLY A N 1
ATOM 986 C CA . GLY A 1 127 ? -21.732 0.683 30.911 1.00 70.44 127 GLY A CA 1
ATOM 987 C C . GLY A 1 127 ? -21.694 0.905 29.393 1.00 70.44 127 GLY A C 1
ATOM 988 O O . GLY A 1 127 ? -22.669 1.416 28.848 1.00 70.44 127 GLY A O 1
ATOM 989 N N . GLY A 1 128 ? -20.617 0.528 28.691 1.00 73.88 128 GLY A N 1
ATOM 990 C CA . GLY A 1 128 ? -20.541 0.623 27.230 1.00 73.88 128 GLY A CA 1
ATOM 991 C C . GLY A 1 128 ? -19.180 1.063 26.682 1.00 73.88 128 GLY A C 1
ATOM 992 O O . GLY A 1 128 ? -18.111 0.682 27.153 1.00 73.88 128 GLY A O 1
ATOM 993 N N . ILE A 1 129 ? -19.203 1.858 25.615 1.00 76.56 129 ILE A N 1
ATOM 994 C CA . ILE A 1 129 ? -18.009 2.168 24.822 1.00 76.56 129 ILE A CA 1
ATOM 995 C C . ILE A 1 129 ? -17.154 3.245 25.519 1.00 76.56 129 ILE A C 1
ATOM 997 O O . ILE A 1 129 ? -17.294 4.438 25.266 1.00 76.56 129 ILE A O 1
ATOM 1001 N N . VAL A 1 130 ? -16.231 2.820 26.388 1.00 73.38 130 VAL A N 1
ATOM 1002 C CA . VAL A 1 130 ? -15.415 3.715 27.239 1.00 73.38 130 VAL A CA 1
ATOM 1003 C C . VAL A 1 130 ? -14.643 4.772 26.439 1.00 73.38 130 VAL A C 1
ATOM 1005 O O . VAL A 1 130 ? -14.607 5.935 26.840 1.00 73.38 130 VAL A O 1
ATOM 1008 N N . TRP A 1 131 ? -14.063 4.405 25.291 1.00 74.75 131 TRP A N 1
ATOM 1009 C CA . TRP A 1 131 ? -13.302 5.345 24.459 1.00 74.75 131 TRP A CA 1
ATOM 1010 C C . TRP A 1 131 ? -14.182 6.433 23.840 1.00 74.75 131 TRP A C 1
ATOM 1012 O O . TRP A 1 131 ? -13.702 7.540 23.611 1.00 74.75 131 TRP A O 1
ATOM 1022 N N . ALA A 1 132 ? -15.467 6.154 23.596 1.00 70.94 132 ALA A N 1
ATOM 1023 C CA . ALA A 1 132 ? -16.381 7.114 22.989 1.00 70.94 132 ALA A CA 1
ATOM 1024 C C . ALA A 1 132 ? -16.628 8.304 23.923 1.00 70.94 132 ALA A C 1
ATOM 1026 O O . ALA A 1 132 ? -16.695 9.434 23.457 1.00 70.94 132 ALA A O 1
ATOM 1027 N N . ARG A 1 133 ? -16.642 8.071 25.243 1.00 70.69 133 ARG A N 1
ATOM 1028 C CA . ARG A 1 133 ? -16.764 9.119 26.272 1.00 70.69 133 ARG A CA 1
ATOM 1029 C C . ARG A 1 133 ? -15.551 10.035 26.383 1.00 70.69 133 ARG A C 1
ATOM 1031 O O . ARG A 1 133 ? -15.676 11.172 26.818 1.00 70.69 133 ARG A O 1
ATOM 1038 N N . GLN A 1 134 ? -14.375 9.524 26.037 1.00 72.06 134 GLN A N 1
ATOM 1039 C CA . GLN A 1 134 ? -13.097 10.219 26.214 1.00 72.06 134 GLN A CA 1
ATOM 1040 C C . GLN A 1 134 ? -12.621 10.912 24.931 1.00 72.06 134 GLN A C 1
ATOM 1042 O O . GLN A 1 134 ? -11.614 11.617 24.940 1.00 72.06 134 GLN A O 1
ATOM 1047 N N . ARG A 1 135 ? -13.309 10.685 23.808 1.00 69.88 135 ARG A N 1
ATOM 1048 C CA . ARG A 1 135 ? -12.877 11.135 22.487 1.00 69.88 135 ARG A CA 1
ATOM 1049 C C . ARG A 1 135 ? -13.481 12.488 22.152 1.00 69.88 135 ARG A C 1
ATOM 1051 O O . ARG A 1 135 ? -14.654 12.575 21.839 1.00 69.88 135 ARG A O 1
ATOM 1058 N N . GLU A 1 136 ? -12.680 13.541 22.125 1.00 69.75 136 GLU A N 1
ATOM 1059 C CA . GLU A 1 136 ? -13.133 14.818 21.567 1.00 69.75 136 GLU A CA 1
ATOM 1060 C C . GLU A 1 136 ? -13.474 14.668 20.075 1.00 69.75 136 GLU A C 1
ATOM 1062 O O . GLU A 1 136 ? -12.778 13.956 19.339 1.00 69.75 136 GLU A O 1
ATOM 1067 N N . ARG A 1 137 ? -14.542 15.339 19.619 1.00 66.62 137 ARG A N 1
ATOM 1068 C CA . ARG A 1 137 ? -14.898 15.366 18.195 1.00 66.62 137 ARG A CA 1
ATOM 1069 C C . ARG A 1 137 ? -13.742 15.990 17.420 1.00 66.62 137 ARG A C 1
ATOM 1071 O O . ARG A 1 137 ? -13.364 17.133 17.677 1.00 66.62 137 ARG A O 1
ATOM 1078 N N . ARG A 1 138 ? -13.205 15.261 16.444 1.00 70.88 138 ARG A N 1
ATOM 1079 C CA . ARG A 1 138 ? -12.178 15.794 15.546 1.00 70.88 138 ARG A CA 1
ATOM 1080 C C . ARG A 1 138 ? -12.821 16.255 14.250 1.00 70.88 138 ARG A C 1
ATOM 1082 O O . ARG A 1 138 ? -13.939 15.870 13.907 1.00 70.88 138 ARG A O 1
ATOM 1089 N N . GLN A 1 139 ? -12.118 17.123 13.528 1.00 75.75 139 GLN A N 1
ATOM 1090 C CA . GLN A 1 139 ? -12.494 17.379 12.147 1.00 75.75 139 GLN A CA 1
ATOM 1091 C C . GLN A 1 139 ? -12.449 16.064 11.375 1.00 75.75 139 GLN A C 1
ATOM 1093 O O . GLN A 1 139 ? -11.594 15.208 11.607 1.00 75.75 139 GLN A O 1
ATOM 1098 N N . TRP A 1 140 ? -13.416 15.912 10.482 1.00 77.44 140 TRP A N 1
ATOM 1099 C CA . TRP A 1 140 ? -13.529 14.744 9.637 1.00 77.44 140 TRP A CA 1
ATOM 1100 C C . TRP A 1 140 ? -12.269 14.621 8.789 1.00 77.44 140 TRP A C 1
ATOM 1102 O O . TRP A 1 140 ? -11.994 15.506 7.979 1.00 77.44 140 TRP A O 1
ATOM 1112 N N . ALA A 1 141 ? -11.523 13.534 8.984 1.00 82.75 141 ALA A N 1
ATOM 1113 C CA . ALA A 1 141 ? -10.396 13.217 8.129 1.00 82.75 141 ALA A CA 1
ATOM 1114 C C . ALA A 1 141 ? -10.880 13.127 6.679 1.00 82.75 141 ALA A C 1
ATOM 1116 O O . ALA A 1 141 ? -11.930 12.550 6.370 1.00 82.75 141 ALA A O 1
ATOM 1117 N N . SER A 1 142 ? -10.113 13.730 5.783 1.00 86.62 142 SER A N 1
ATOM 1118 C CA . SER A 1 142 ? -10.321 13.581 4.356 1.00 86.62 142 SER A CA 1
ATOM 1119 C C . SER A 1 142 ? -10.142 12.115 3.954 1.00 86.62 142 SER A C 1
ATOM 1121 O O . SER A 1 142 ? -9.421 11.346 4.591 1.00 86.62 142 SER A O 1
ATOM 1123 N N . LYS A 1 143 ? -10.766 11.711 2.842 1.00 83.12 143 LYS A N 1
ATOM 1124 C CA . LYS A 1 143 ? -10.598 10.348 2.310 1.00 83.12 143 LYS A CA 1
ATOM 1125 C C . LYS A 1 143 ? -9.124 10.005 2.070 1.00 83.12 143 LYS A C 1
ATOM 1127 O O . LYS A 1 143 ? -8.723 8.874 2.300 1.00 83.12 143 LYS A O 1
ATOM 1132 N N . PHE A 1 144 ? -8.328 10.983 1.637 1.00 83.75 144 PHE A N 1
ATOM 1133 C CA . PHE A 1 144 ? -6.896 10.800 1.409 1.00 83.75 144 PHE A CA 1
ATOM 1134 C C . PHE A 1 144 ? -6.126 10.536 2.702 1.00 83.75 144 PHE A C 1
ATOM 1136 O O . PHE A 1 144 ? -5.239 9.695 2.693 1.00 83.75 144 PHE A O 1
ATOM 1143 N N . GLU A 1 145 ? -6.484 11.195 3.806 1.00 87.06 145 GLU A N 1
ATOM 1144 C CA . GLU A 1 145 ? -5.880 10.926 5.118 1.00 87.06 145 GLU A CA 1
ATOM 1145 C C . GLU A 1 145 ? -6.261 9.539 5.647 1.00 87.06 145 GLU A C 1
ATOM 1147 O O . GLU A 1 145 ? -5.433 8.871 6.254 1.00 87.06 145 GLU A O 1
ATOM 1152 N N . LEU A 1 146 ? -7.487 9.071 5.386 1.00 87.31 146 LEU A N 1
ATOM 1153 C CA . LEU A 1 146 ? -7.940 7.739 5.815 1.00 87.31 146 LEU A CA 1
ATOM 1154 C C . LEU A 1 146 ? -7.341 6.590 4.994 1.00 87.31 146 LEU A C 1
ATOM 1156 O O . LEU A 1 146 ? -7.231 5.471 5.493 1.00 87.31 146 LEU A O 1
ATOM 1160 N N . LEU A 1 147 ? -6.965 6.866 3.746 1.00 89.62 147 LEU A N 1
ATOM 1161 C CA . LEU A 1 147 ? -6.293 5.923 2.849 1.00 89.62 147 LEU A CA 1
ATOM 1162 C C . LEU A 1 147 ? -4.765 6.078 2.877 1.00 89.62 147 LEU A C 1
ATOM 1164 O O . LEU A 1 147 ? -4.060 5.405 2.126 1.00 89.62 147 LEU A O 1
ATOM 1168 N N . GLU A 1 148 ? -4.232 6.970 3.709 1.00 91.38 148 GLU A N 1
ATOM 1169 C CA . GLU A 1 148 ? -2.796 7.129 3.901 1.00 91.38 148 GLU A CA 1
ATOM 1170 C C . GLU A 1 148 ? -2.248 5.864 4.579 1.00 91.38 148 GLU A C 1
ATOM 1172 O O . GLU A 1 148 ? -2.654 5.513 5.689 1.00 91.38 148 GLU A O 1
ATOM 1177 N N . ARG A 1 149 ? -1.353 5.145 3.889 1.00 92.88 149 ARG A N 1
ATOM 1178 C CA . ARG A 1 149 ? -0.760 3.890 4.383 1.00 92.88 149 ARG A CA 1
ATOM 1179 C C . ARG A 1 149 ? 0.669 4.077 4.872 1.00 92.88 149 ARG A C 1
ATOM 1181 O O . ARG A 1 149 ? 1.151 3.304 5.704 1.00 92.88 149 ARG A O 1
ATOM 1188 N N . ARG A 1 150 ? 1.398 5.042 4.306 1.00 93.62 150 ARG A N 1
ATOM 1189 C CA . ARG A 1 150 ? 2.834 5.157 4.545 1.00 93.62 150 ARG A CA 1
ATOM 1190 C C . ARG A 1 150 ? 3.112 5.416 6.023 1.00 93.62 150 ARG A C 1
ATOM 1192 O O . ARG A 1 150 ? 3.855 4.649 6.631 1.00 93.62 150 ARG A O 1
ATOM 1199 N N . TYR A 1 151 ? 2.508 6.460 6.569 1.00 92.00 151 TYR A N 1
ATOM 1200 C CA . TYR A 1 151 ? 2.668 6.876 7.953 1.00 92.00 151 TYR A CA 1
ATOM 1201 C C . TYR A 1 151 ? 1.873 5.979 8.903 1.00 92.00 151 TYR A C 1
ATOM 1203 O O . TYR A 1 151 ? 2.387 5.584 9.944 1.00 92.00 151 TYR A O 1
ATOM 1211 N N . SER A 1 152 ? 0.649 5.586 8.535 1.00 88.44 152 SER A N 1
ATOM 1212 C CA . SER A 1 152 ? -0.180 4.730 9.398 1.00 88.44 152 SER A CA 1
ATOM 1213 C C . SER A 1 152 ? 0.368 3.306 9.584 1.00 88.44 152 SER A C 1
ATOM 1215 O O . SER A 1 152 ? 0.106 2.683 10.616 1.00 88.44 152 SER A O 1
ATOM 1217 N N . HIS A 1 153 ? 1.147 2.780 8.628 1.00 92.12 153 HIS A N 1
ATOM 1218 C CA . HIS A 1 153 ? 1.631 1.396 8.672 1.00 92.12 153 HIS A CA 1
ATOM 1219 C C . HIS A 1 153 ? 3.043 1.178 8.125 1.00 92.12 153 HIS A C 1
ATOM 1221 O O . HIS A 1 153 ? 3.874 0.579 8.810 1.00 92.12 153 HIS A O 1
ATOM 1227 N N . THR A 1 154 ? 3.332 1.590 6.889 1.00 94.31 154 THR A N 1
ATOM 1228 C CA . THR A 1 154 ? 4.553 1.151 6.183 1.00 94.31 154 THR A CA 1
ATOM 1229 C C . THR A 1 154 ? 5.834 1.560 6.899 1.00 94.31 154 THR A C 1
ATOM 1231 O O . THR A 1 154 ? 6.759 0.756 6.965 1.00 94.31 154 THR A O 1
ATOM 1234 N N . GLU A 1 155 ? 5.886 2.751 7.496 1.00 94.75 155 GLU A N 1
ATOM 1235 C CA . GLU A 1 155 ? 7.037 3.220 8.282 1.00 94.75 155 GLU A CA 1
ATOM 1236 C C . GLU A 1 155 ? 7.242 2.433 9.588 1.00 94.75 155 GLU A C 1
ATOM 1238 O O . GLU A 1 155 ? 8.348 2.397 10.131 1.00 94.75 155 GLU A O 1
ATOM 1243 N N . HIS A 1 156 ? 6.206 1.743 10.068 1.00 92.44 156 HIS A N 1
ATOM 1244 C CA . HIS A 1 156 ? 6.226 0.948 11.296 1.00 92.44 156 HIS A CA 1
ATOM 1245 C C . HIS A 1 156 ? 6.376 -0.562 11.050 1.00 92.44 156 HIS A C 1
ATOM 1247 O O . HIS A 1 156 ? 6.656 -1.320 11.981 1.00 92.44 156 HIS A O 1
ATOM 1253 N N . CYS A 1 157 ? 6.232 -1.019 9.804 1.00 91.31 157 CYS A N 1
ATOM 1254 C CA . CYS A 1 157 ? 6.368 -2.420 9.423 1.00 91.31 157 CYS A CA 1
ATOM 1255 C C . CYS A 1 157 ? 7.688 -2.655 8.679 1.00 91.31 157 CYS A C 1
ATOM 1257 O O . CYS A 1 157 ? 7.841 -2.245 7.532 1.00 91.31 157 CYS A O 1
ATOM 1259 N N . SER A 1 158 ? 8.626 -3.391 9.285 1.00 89.00 158 SER A N 1
ATOM 1260 C CA . SER A 1 158 ? 9.944 -3.654 8.679 1.00 89.00 158 SER A CA 1
ATOM 1261 C C . SER A 1 158 ? 9.860 -4.333 7.308 1.00 89.00 158 SER A C 1
ATOM 1263 O O . SER A 1 158 ? 10.637 -4.009 6.413 1.00 89.00 158 SER A O 1
ATOM 1265 N N . SER A 1 159 ? 8.902 -5.243 7.113 1.00 89.38 159 SER A N 1
ATOM 1266 C CA . SER A 1 159 ? 8.691 -5.917 5.829 1.00 89.38 159 SER A CA 1
ATOM 1267 C C . SER A 1 159 ? 8.242 -4.937 4.738 1.00 89.38 159 SER A C 1
ATOM 1269 O O . SER A 1 159 ? 8.851 -4.903 3.668 1.00 89.38 159 SER A O 1
ATOM 1271 N N . CYS A 1 160 ? 7.240 -4.098 5.020 1.00 92.88 160 CYS A N 1
ATOM 1272 C CA . CYS A 1 160 ? 6.745 -3.095 4.075 1.00 92.88 160 CYS A CA 1
ATOM 1273 C C . CYS A 1 160 ? 7.774 -1.990 3.816 1.00 92.88 160 CYS A C 1
ATOM 1275 O O . CYS A 1 160 ? 7.956 -1.584 2.671 1.00 92.88 160 CYS A O 1
ATOM 1277 N N . LEU A 1 161 ? 8.483 -1.537 4.853 1.00 93.88 161 LEU A N 1
ATOM 1278 C CA . LEU A 1 161 ? 9.518 -0.514 4.735 1.00 93.88 161 LEU A CA 1
ATOM 1279 C C . LEU A 1 161 ? 10.679 -0.983 3.852 1.00 93.88 161 LEU A C 1
ATOM 1281 O O . LEU A 1 161 ? 11.102 -0.270 2.943 1.00 93.88 161 LEU A O 1
ATOM 1285 N N . ASN A 1 162 ? 11.163 -2.208 4.072 1.00 93.31 162 ASN A N 1
ATOM 1286 C CA . ASN A 1 162 ? 12.225 -2.783 3.251 1.00 93.31 162 ASN A CA 1
ATOM 1287 C C . ASN A 1 162 ? 11.769 -2.977 1.801 1.00 93.31 162 ASN A C 1
ATOM 1289 O O . ASN A 1 162 ? 12.528 -2.674 0.881 1.00 93.31 162 ASN A O 1
ATOM 1293 N N . ALA A 1 163 ? 10.527 -3.424 1.585 1.00 93.94 163 ALA A N 1
ATOM 1294 C CA . ALA A 1 163 ? 9.953 -3.528 0.247 1.00 93.94 163 ALA A CA 1
ATOM 1295 C C . ALA A 1 163 ? 9.865 -2.157 -0.445 1.00 93.94 163 ALA A C 1
ATOM 1297 O O . ALA A 1 163 ? 10.197 -2.049 -1.625 1.00 93.94 163 ALA A O 1
ATOM 1298 N N . LEU A 1 164 ? 9.495 -1.101 0.289 1.00 96.69 164 LEU A N 1
ATOM 1299 C CA . LEU A 1 164 ? 9.441 0.264 -0.233 1.00 96.69 164 LEU A CA 1
ATOM 1300 C C . LEU A 1 164 ? 10.833 0.765 -0.649 1.00 96.69 164 LEU A C 1
ATOM 1302 O O . LEU A 1 164 ? 10.984 1.309 -1.742 1.00 96.69 164 LEU A O 1
ATOM 1306 N N . HIS A 1 165 ? 11.856 0.547 0.183 1.00 96.88 165 HIS A N 1
ATOM 1307 C CA . HIS A 1 165 ? 13.242 0.918 -0.131 1.00 96.88 165 HIS A CA 1
ATOM 1308 C C . HIS A 1 165 ? 13.808 0.136 -1.323 1.00 96.88 165 HIS A C 1
ATOM 1310 O O . HIS A 1 165 ? 14.485 0.711 -2.180 1.00 96.88 165 HIS A O 1
ATOM 1316 N N . ALA A 1 166 ? 13.519 -1.164 -1.400 1.00 95.75 166 ALA A N 1
ATOM 1317 C CA . ALA A 1 166 ? 13.921 -1.995 -2.527 1.00 95.75 166 ALA A CA 1
ATOM 1318 C C . ALA A 1 166 ? 13.254 -1.521 -3.826 1.00 95.75 166 ALA A C 1
ATOM 1320 O O . ALA A 1 166 ? 13.942 -1.326 -4.826 1.00 95.75 166 ALA A O 1
ATOM 1321 N N . ALA A 1 167 ? 11.943 -1.262 -3.802 1.00 96.25 167 ALA A N 1
ATOM 1322 C CA . ALA A 1 167 ? 11.206 -0.760 -4.958 1.00 96.25 167 ALA A CA 1
ATOM 1323 C C . ALA A 1 167 ? 11.696 0.627 -5.407 1.00 96.25 167 ALA A C 1
ATOM 1325 O O . ALA A 1 167 ? 11.801 0.878 -6.604 1.00 96.25 167 ALA A O 1
ATOM 1326 N N . ASP A 1 168 ? 12.053 1.510 -4.470 1.00 97.06 168 ASP A N 1
ATOM 1327 C CA . ASP A 1 168 ? 12.640 2.819 -4.783 1.00 97.06 168 ASP A CA 1
ATOM 1328 C C . ASP A 1 168 ? 14.016 2.699 -5.443 1.00 97.06 168 ASP A C 1
ATOM 1330 O O . ASP A 1 168 ? 14.273 3.309 -6.482 1.00 97.06 168 ASP A O 1
ATOM 1334 N N . THR A 1 169 ? 14.883 1.856 -4.885 1.00 97.31 169 THR A N 1
ATOM 1335 C CA . THR A 1 169 ? 16.236 1.652 -5.413 1.00 97.31 169 THR A CA 1
ATOM 1336 C C . THR A 1 169 ? 16.189 1.012 -6.801 1.00 97.31 169 THR A C 1
ATOM 1338 O O . THR A 1 169 ? 16.800 1.519 -7.743 1.00 97.31 169 THR A O 1
ATOM 1341 N N . LEU A 1 170 ? 15.422 -0.072 -6.959 1.00 97.00 170 LEU A N 1
ATOM 1342 C CA . LEU A 1 170 ? 15.266 -0.769 -8.236 1.00 97.00 170 LEU A CA 1
ATOM 1343 C C . LEU A 1 170 ? 14.544 0.093 -9.274 1.00 97.00 170 LEU A C 1
ATOM 1345 O O . LEU A 1 170 ? 14.934 0.082 -10.438 1.00 97.00 170 LEU A O 1
ATOM 1349 N N . GLY A 1 171 ? 13.546 0.879 -8.864 1.00 97.25 171 GLY A N 1
ATOM 1350 C CA . GLY A 1 171 ? 12.839 1.809 -9.739 1.00 97.25 171 GLY A CA 1
ATOM 1351 C C . GLY A 1 171 ? 13.766 2.870 -10.334 1.00 97.25 171 GLY A C 1
ATOM 1352 O O . GLY A 1 171 ? 13.757 3.070 -11.549 1.00 97.25 171 GLY A O 1
ATOM 1353 N N . LYS A 1 172 ? 14.623 3.487 -9.509 1.00 97.56 172 LYS A N 1
ATOM 1354 C CA . LYS A 1 172 ? 15.627 4.471 -9.957 1.00 97.56 172 LYS A CA 1
ATOM 1355 C C . LYS A 1 172 ? 16.669 3.856 -10.887 1.00 97.56 172 LYS A C 1
ATOM 1357 O O . LYS A 1 172 ? 17.015 4.448 -11.907 1.00 97.56 172 LYS A O 1
ATOM 1362 N N . LEU A 1 173 ? 17.158 2.657 -10.567 1.00 97.69 173 LEU A N 1
ATOM 1363 C CA . LEU A 1 173 ? 18.087 1.941 -11.444 1.00 97.69 173 LEU A CA 1
ATOM 1364 C C . LEU A 1 173 ? 17.431 1.616 -12.791 1.00 97.69 173 LEU A C 1
ATOM 1366 O O . LEU A 1 173 ? 18.024 1.861 -13.842 1.00 97.69 173 LEU A O 1
ATOM 1370 N N . ALA A 1 174 ? 16.191 1.126 -12.772 1.00 96.88 174 ALA A N 1
ATOM 1371 C CA . ALA A 1 174 ? 15.437 0.826 -13.979 1.00 96.88 174 ALA A CA 1
ATOM 1372 C C . ALA A 1 174 ? 15.232 2.083 -14.841 1.00 96.88 174 ALA A C 1
ATOM 1374 O O . ALA A 1 174 ? 15.481 2.035 -16.043 1.00 96.88 174 ALA A O 1
ATOM 1375 N N . GLU A 1 175 ? 14.889 3.224 -14.240 1.00 96.81 175 GLU A N 1
ATOM 1376 C CA . GLU A 1 175 ? 14.768 4.513 -14.933 1.00 96.81 175 GLU A CA 1
ATOM 1377 C C . GLU A 1 175 ? 16.065 4.917 -15.651 1.00 96.81 175 GLU A C 1
ATOM 1379 O O . GLU A 1 175 ? 16.043 5.202 -16.851 1.00 96.81 175 GLU A O 1
ATOM 1384 N N . VAL A 1 176 ? 17.210 4.850 -14.965 1.00 97.88 176 VAL A N 1
ATOM 1385 C CA . VAL A 1 176 ? 18.518 5.139 -15.577 1.00 97.88 176 VAL A CA 1
ATOM 1386 C C . VAL A 1 176 ? 18.797 4.191 -16.748 1.00 97.88 176 VAL A C 1
ATOM 1388 O O . VAL A 1 176 ? 19.233 4.636 -17.812 1.00 97.88 176 VAL A O 1
ATOM 1391 N N . THR A 1 177 ? 18.508 2.893 -16.602 1.00 96.50 177 THR A N 1
ATOM 1392 C CA . THR A 1 177 ? 18.726 1.926 -17.692 1.00 96.50 177 THR A CA 1
ATOM 1393 C C . THR A 1 177 ? 17.820 2.166 -18.901 1.00 96.50 177 THR A C 1
ATOM 1395 O O . THR A 1 177 ? 18.270 1.970 -20.028 1.00 96.50 177 THR A O 1
ATOM 1398 N N . VAL A 1 178 ? 16.584 2.643 -18.704 1.00 97.69 178 VAL A N 1
ATOM 1399 C CA . VAL A 1 178 ? 15.690 3.026 -19.809 1.00 97.69 178 VAL A CA 1
ATOM 1400 C C . VAL A 1 178 ? 16.297 4.184 -20.602 1.00 97.69 178 VAL A C 1
ATOM 1402 O O . VAL A 1 178 ? 16.392 4.093 -21.825 1.00 97.69 178 VAL A O 1
ATOM 1405 N N . LEU A 1 179 ? 16.772 5.235 -19.925 1.00 97.12 179 LEU A N 1
ATOM 1406 C CA . LEU A 1 179 ? 17.383 6.398 -20.582 1.00 97.12 179 LEU A CA 1
ATOM 1407 C C . LEU A 1 179 ? 18.631 6.009 -21.389 1.00 97.12 179 LEU A C 1
ATOM 1409 O O . LEU A 1 179 ? 18.766 6.382 -22.557 1.00 97.12 179 LEU A O 1
ATOM 1413 N N . LEU A 1 180 ? 19.522 5.216 -20.787 1.00 97.12 180 LEU A N 1
ATOM 1414 C CA . LEU A 1 180 ? 20.736 4.741 -21.453 1.00 97.12 180 LEU A CA 1
ATOM 1415 C C . LEU A 1 180 ? 20.426 3.812 -22.627 1.00 97.12 180 LEU A C 1
ATOM 1417 O O . LEU A 1 180 ? 21.087 3.883 -23.664 1.00 97.12 180 LEU A O 1
ATOM 1421 N N . GLY A 1 181 ? 19.425 2.947 -22.491 1.00 96.12 181 GLY A N 1
ATOM 1422 C CA . GLY A 1 181 ? 19.064 2.025 -23.555 1.00 96.12 181 GLY A CA 1
ATOM 1423 C C . GLY A 1 181 ? 18.424 2.732 -24.755 1.00 96.12 181 GLY A C 1
ATOM 1424 O O . GLY A 1 181 ? 18.777 2.410 -25.886 1.00 96.12 181 GLY A O 1
ATOM 1425 N N . VAL A 1 182 ? 17.592 3.762 -24.543 1.00 96.25 182 VAL A N 1
ATOM 1426 C CA . VAL A 1 182 ? 17.045 4.592 -25.639 1.00 96.25 182 VAL A CA 1
ATOM 1427 C C . VAL A 1 182 ? 18.167 5.278 -26.426 1.00 96.25 182 VAL A C 1
ATOM 1429 O O . VAL A 1 182 ? 18.170 5.250 -27.660 1.00 96.25 182 VAL A O 1
ATOM 1432 N N . LEU A 1 183 ? 19.163 5.834 -25.728 1.00 96.56 183 LEU A N 1
ATOM 1433 C CA . LEU A 1 183 ? 20.348 6.411 -26.367 1.00 96.56 183 LEU A CA 1
ATOM 1434 C C . LEU A 1 183 ? 21.143 5.348 -27.148 1.00 96.56 183 LEU A C 1
ATOM 1436 O O . LEU A 1 183 ? 21.553 5.579 -28.286 1.00 96.56 183 LEU A O 1
ATOM 1440 N N . SER A 1 184 ? 21.319 4.164 -26.560 1.00 95.31 184 SER A N 1
ATOM 1441 C CA . SER A 1 184 ? 22.093 3.067 -27.151 1.00 95.31 184 SER A CA 1
ATOM 1442 C C . SER A 1 184 ? 21.479 2.536 -28.450 1.00 95.31 184 SER A C 1
ATOM 1444 O O . SER A 1 184 ? 22.221 2.223 -29.377 1.00 95.31 184 SER A O 1
ATOM 1446 N N . ILE A 1 185 ? 20.145 2.489 -28.563 1.00 96.25 185 ILE A N 1
ATOM 1447 C CA . ILE A 1 185 ? 19.445 2.081 -29.798 1.00 96.25 185 ILE A CA 1
ATOM 1448 C C . ILE A 1 185 ? 19.822 2.992 -30.974 1.00 96.25 185 ILE A C 1
ATOM 1450 O O . ILE A 1 185 ? 19.992 2.516 -32.095 1.00 96.25 185 ILE A O 1
ATOM 1454 N N . SER A 1 186 ? 19.994 4.292 -30.714 1.00 92.38 186 SER A N 1
ATOM 1455 C CA . SER A 1 186 ? 20.347 5.275 -31.746 1.00 92.38 186 SER A CA 1
ATOM 1456 C C . SER A 1 186 ? 21.820 5.184 -32.159 1.00 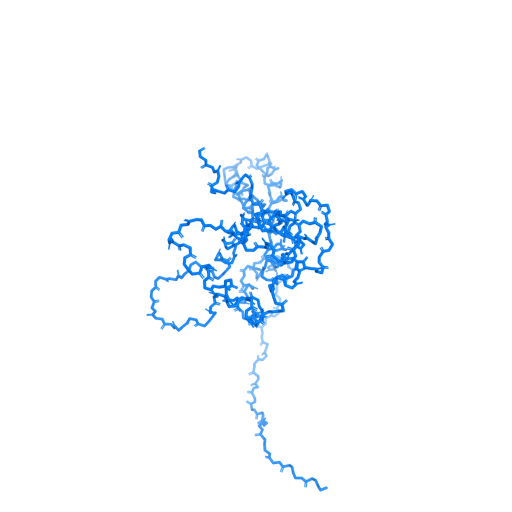92.38 186 SER A C 1
ATOM 1458 O O . SER A 1 186 ? 22.149 5.391 -33.324 1.00 92.38 186 SER A O 1
ATOM 1460 N N . LEU A 1 187 ? 22.710 4.858 -31.214 1.00 96.38 187 LEU A N 1
ATOM 1461 C CA . LEU A 1 187 ? 24.154 4.734 -31.454 1.00 96.38 187 LEU A CA 1
ATOM 1462 C C . LEU A 1 187 ? 24.544 3.401 -32.113 1.00 96.38 187 LEU A C 1
ATOM 1464 O O . LEU A 1 187 ? 25.521 3.350 -32.859 1.00 96.38 187 LEU A O 1
ATOM 1468 N N . PHE A 1 188 ? 23.791 2.328 -31.855 1.00 96.00 188 PHE A N 1
ATOM 1469 C CA . PHE A 1 188 ? 24.123 0.969 -32.289 1.00 96.00 188 PHE A CA 1
ATOM 1470 C C . PHE A 1 188 ? 22.950 0.298 -33.026 1.00 96.00 188 PHE A C 1
ATOM 1472 O O . PHE A 1 188 ? 22.372 -0.672 -32.525 1.00 96.00 188 PHE A O 1
ATOM 1479 N N . PRO A 1 189 ? 22.605 0.753 -34.246 1.00 93.06 189 PRO A N 1
ATOM 1480 C CA . PRO A 1 189 ? 21.432 0.264 -34.975 1.00 93.06 189 PRO A CA 1
ATOM 1481 C C . PRO A 1 189 ? 21.504 -1.233 -35.311 1.00 93.06 189 PRO A C 1
ATOM 1483 O O . PRO A 1 189 ? 20.476 -1.907 -35.344 1.00 93.06 189 PRO A O 1
ATOM 1486 N N . SER A 1 190 ? 22.708 -1.794 -35.478 1.00 95.44 190 SER A N 1
ATOM 1487 C CA . SER A 1 190 ? 22.916 -3.235 -35.699 1.00 95.44 190 SER A CA 1
ATOM 1488 C C . SER A 1 190 ? 22.416 -4.112 -34.542 1.00 95.44 190 SER A C 1
ATOM 1490 O O . SER A 1 190 ? 22.176 -5.300 -34.734 1.00 95.44 190 SER A O 1
ATOM 1492 N N . PHE A 1 191 ? 22.235 -3.531 -33.352 1.00 94.50 191 PHE A N 1
ATOM 1493 C CA . PHE A 1 191 ? 21.714 -4.190 -32.154 1.00 94.50 191 PHE A CA 1
ATOM 1494 C C . PHE A 1 191 ? 20.382 -3.579 -31.690 1.00 94.50 191 PHE A C 1
ATOM 1496 O O . PHE A 1 191 ? 20.000 -3.742 -30.532 1.00 94.50 191 PHE A O 1
ATOM 1503 N N . ALA A 1 192 ? 19.651 -2.891 -32.576 1.00 93.69 192 ALA A N 1
ATOM 1504 C CA . ALA A 1 192 ? 18.432 -2.175 -32.207 1.00 93.69 192 ALA A CA 1
ATOM 1505 C C . ALA A 1 192 ? 17.397 -3.077 -31.518 1.00 93.69 192 ALA A C 1
ATOM 1507 O O . ALA A 1 192 ? 16.861 -2.699 -30.482 1.00 93.69 192 ALA A O 1
ATOM 1508 N N . TRP A 1 193 ? 17.154 -4.290 -32.031 1.00 96.00 193 TRP A N 1
ATOM 1509 C CA . TRP A 1 193 ? 16.169 -5.198 -31.434 1.00 96.00 193 TRP A CA 1
ATOM 1510 C C . TRP A 1 193 ? 16.503 -5.697 -30.024 1.00 96.00 193 TRP A C 1
ATOM 1512 O O . TRP A 1 193 ? 15.647 -5.558 -29.148 1.00 96.00 193 TRP A O 1
ATOM 1522 N N . PRO A 1 194 ? 17.695 -6.264 -29.753 1.00 96.12 194 PRO A N 1
ATOM 1523 C CA . PRO A 1 194 ? 18.031 -6.690 -28.398 1.00 96.12 194 PRO A CA 1
ATOM 1524 C C . PRO A 1 194 ? 18.077 -5.513 -27.415 1.00 96.12 194 PRO A C 1
ATOM 1526 O O . PRO A 1 194 ? 17.599 -5.649 -26.291 1.00 96.12 194 PRO A O 1
ATOM 1529 N N . LEU A 1 195 ? 18.570 -4.340 -27.833 1.00 96.06 195 LEU A N 1
ATOM 1530 C CA . LEU A 1 195 ? 18.556 -3.141 -26.990 1.00 96.06 195 LEU A CA 1
ATOM 1531 C C . LEU A 1 195 ? 17.126 -2.660 -26.707 1.00 96.06 195 LEU A C 1
ATOM 1533 O O . LEU A 1 195 ? 16.811 -2.357 -25.559 1.00 96.06 195 LEU A O 1
ATOM 1537 N N . ALA A 1 196 ? 16.242 -2.673 -27.710 1.00 96.38 196 ALA A N 1
ATOM 1538 C CA . ALA A 1 196 ? 14.828 -2.345 -27.541 1.00 96.38 196 ALA A CA 1
ATOM 1539 C C . ALA A 1 196 ? 14.122 -3.314 -26.577 1.00 96.38 196 ALA A C 1
ATOM 1541 O O . ALA A 1 196 ? 13.382 -2.882 -25.690 1.00 96.38 196 ALA A O 1
ATOM 1542 N N . ALA A 1 197 ? 14.392 -4.617 -26.685 1.00 97.31 197 ALA A N 1
ATOM 1543 C CA . ALA A 1 197 ? 13.839 -5.619 -25.777 1.00 97.31 197 ALA A CA 1
ATOM 1544 C C . ALA A 1 197 ? 14.289 -5.388 -24.323 1.00 97.31 197 ALA A C 1
ATOM 1546 O O . ALA A 1 197 ? 13.462 -5.416 -23.411 1.00 97.31 197 ALA A O 1
ATOM 1547 N N . LEU A 1 198 ? 15.575 -5.091 -24.106 1.00 96.62 198 LEU A N 1
ATOM 1548 C CA . LEU A 1 198 ? 16.106 -4.770 -22.779 1.00 96.62 198 LEU A CA 1
ATOM 1549 C C . LEU A 1 198 ? 15.516 -3.469 -22.224 1.00 96.62 198 LEU A C 1
ATOM 1551 O O . LEU A 1 198 ? 15.110 -3.440 -21.065 1.00 96.62 198 LEU A O 1
ATOM 1555 N N . THR A 1 199 ? 15.389 -2.416 -23.041 1.00 96.94 199 THR A N 1
ATOM 1556 C CA . THR A 1 199 ? 14.736 -1.171 -22.599 1.00 96.94 199 THR A CA 1
ATOM 1557 C C . THR A 1 199 ? 13.288 -1.384 -22.197 1.00 96.94 199 THR A C 1
ATOM 1559 O O . THR A 1 199 ? 12.841 -0.813 -21.203 1.00 96.94 199 THR A O 1
ATOM 1562 N N . LEU A 1 200 ? 12.558 -2.222 -22.938 1.00 97.81 200 LEU A N 1
ATOM 1563 C CA . LEU A 1 200 ? 11.172 -2.536 -22.627 1.00 97.81 200 LEU A CA 1
ATOM 1564 C C . LEU A 1 200 ? 11.081 -3.310 -21.310 1.00 97.81 200 LEU A C 1
ATOM 1566 O O . LEU A 1 200 ? 10.245 -2.988 -20.471 1.00 97.81 200 LEU A O 1
ATOM 1570 N N . LEU A 1 201 ? 11.969 -4.282 -21.094 1.00 97.56 201 LEU A N 1
ATOM 1571 C CA . LEU A 1 201 ? 12.034 -5.028 -19.841 1.00 97.56 201 LEU A CA 1
ATOM 1572 C C . LEU A 1 201 ? 12.331 -4.108 -18.646 1.00 97.56 201 LEU A C 1
ATOM 1574 O O . LEU A 1 201 ? 11.628 -4.178 -17.637 1.00 97.56 201 LEU A O 1
ATOM 1578 N N . SER A 1 202 ? 13.309 -3.206 -18.770 1.00 97.12 202 SER A N 1
ATOM 1579 C CA . SER A 1 202 ? 13.607 -2.200 -17.742 1.00 97.12 202 SER A CA 1
ATOM 1580 C C . SER A 1 202 ? 12.418 -1.277 -17.477 1.00 97.12 202 SER A C 1
ATOM 1582 O O . SER A 1 202 ? 12.104 -0.988 -16.323 1.00 97.12 202 SER A O 1
ATOM 1584 N N . TYR A 1 203 ? 11.707 -0.848 -18.522 1.00 98.00 203 TYR A N 1
ATOM 1585 C CA . TYR A 1 203 ? 10.502 -0.035 -18.369 1.00 98.00 203 TYR A CA 1
ATOM 1586 C C . TYR A 1 203 ? 9.404 -0.789 -17.609 1.00 98.00 203 TYR A C 1
ATOM 1588 O O . TYR A 1 203 ? 8.843 -0.257 -16.652 1.00 98.00 203 TYR A O 1
ATOM 1596 N N . MET A 1 204 ? 9.143 -2.049 -17.963 1.00 98.06 204 MET A N 1
ATOM 1597 C CA . MET A 1 204 ? 8.171 -2.885 -17.254 1.00 98.06 204 MET A CA 1
ATOM 1598 C C . MET A 1 204 ? 8.553 -3.082 -15.783 1.00 98.06 204 MET A C 1
ATOM 1600 O O . MET A 1 204 ? 7.691 -2.983 -14.911 1.00 98.06 204 MET A O 1
ATOM 1604 N N . MET A 1 205 ? 9.842 -3.277 -15.487 1.00 97.25 205 MET A N 1
ATOM 1605 C CA . MET A 1 205 ? 10.343 -3.361 -14.113 1.00 97.25 205 MET A CA 1
ATOM 1606 C C . MET A 1 205 ? 10.105 -2.061 -13.334 1.00 97.25 205 MET A C 1
ATOM 1608 O O . MET A 1 205 ? 9.624 -2.100 -12.201 1.00 97.25 205 MET A O 1
ATOM 1612 N N . LYS A 1 206 ? 10.375 -0.900 -13.946 1.00 97.19 206 LYS A N 1
ATOM 1613 C CA . LYS A 1 206 ? 10.085 0.408 -13.342 1.00 97.19 206 LYS A CA 1
ATOM 1614 C C . LYS A 1 206 ? 8.597 0.540 -13.027 1.00 97.19 206 LYS A C 1
ATOM 1616 O O . LYS A 1 206 ? 8.240 1.004 -11.944 1.00 97.19 206 LYS A O 1
ATOM 1621 N N . GLN A 1 207 ? 7.724 0.140 -13.952 1.00 97.62 207 GLN A N 1
ATOM 1622 C CA . GLN A 1 207 ? 6.275 0.216 -13.753 1.00 97.62 207 GLN A CA 1
ATOM 1623 C C . GLN A 1 207 ? 5.812 -0.713 -12.623 1.00 97.62 207 GLN A C 1
ATOM 1625 O O . GLN A 1 207 ? 5.009 -0.293 -11.792 1.00 97.62 207 GLN A O 1
ATOM 1630 N N . ALA A 1 208 ? 6.373 -1.921 -12.524 1.00 96.06 208 ALA A N 1
ATOM 1631 C CA . ALA A 1 208 ? 6.111 -2.832 -11.412 1.00 96.06 208 ALA A CA 1
ATOM 1632 C C . ALA A 1 208 ? 6.561 -2.242 -10.062 1.00 96.06 208 ALA A C 1
ATOM 1634 O O . ALA A 1 208 ? 5.794 -2.254 -9.100 1.00 96.06 208 ALA A O 1
ATOM 1635 N N . CYS A 1 209 ? 7.765 -1.660 -10.000 1.00 97.00 209 CYS A N 1
ATOM 1636 C CA . CYS A 1 209 ? 8.280 -0.998 -8.798 1.00 97.00 209 CYS A CA 1
ATOM 1637 C C . CYS A 1 209 ? 7.400 0.190 -8.386 1.00 97.00 209 CYS A C 1
ATOM 1639 O O . CYS A 1 209 ? 7.033 0.306 -7.221 1.00 97.00 209 CYS A O 1
ATOM 1641 N N . SER A 1 210 ? 6.993 1.027 -9.344 1.00 96.62 210 SER A N 1
ATOM 1642 C CA . SER A 1 210 ? 6.085 2.156 -9.106 1.00 96.62 210 SER A CA 1
ATOM 1643 C C . SER A 1 210 ? 4.722 1.699 -8.581 1.00 96.62 210 SER A C 1
ATOM 1645 O O . SER A 1 210 ? 4.173 2.325 -7.676 1.00 96.62 210 SER A O 1
ATOM 1647 N N . GLY A 1 211 ? 4.180 0.605 -9.125 1.00 94.94 211 GLY A N 1
ATOM 1648 C CA . GLY A 1 211 ? 2.928 0.017 -8.653 1.00 94.94 211 GLY A CA 1
ATOM 1649 C C . GLY A 1 211 ? 3.042 -0.493 -7.217 1.00 94.94 211 GLY A C 1
ATOM 1650 O O . GLY A 1 211 ? 2.180 -0.203 -6.390 1.00 94.94 211 GLY A O 1
ATOM 1651 N N . LEU A 1 212 ? 4.140 -1.179 -6.888 1.00 94.38 212 LEU A N 1
ATOM 1652 C CA . LEU A 1 212 ? 4.399 -1.633 -5.522 1.00 94.38 212 LEU A CA 1
ATOM 1653 C C . LEU A 1 212 ? 4.570 -0.456 -4.552 1.00 94.38 212 LEU A C 1
ATOM 1655 O O . LEU A 1 212 ? 4.004 -0.482 -3.465 1.00 94.38 212 LEU A O 1
ATOM 1659 N N . GLN A 1 213 ? 5.292 0.600 -4.940 1.00 95.94 213 GLN A N 1
ATOM 1660 C CA . GLN A 1 213 ? 5.418 1.810 -4.123 1.00 95.94 213 GLN A CA 1
ATOM 1661 C C . GLN A 1 213 ? 4.050 2.424 -3.819 1.00 95.94 213 GLN A C 1
ATOM 1663 O O . GLN A 1 213 ? 3.778 2.743 -2.666 1.00 95.94 213 GLN A O 1
ATOM 1668 N N . GLN A 1 214 ? 3.175 2.540 -4.821 1.00 93.62 214 GLN A N 1
ATOM 1669 C CA . GLN A 1 214 ? 1.815 3.046 -4.631 1.00 93.62 214 GLN A CA 1
ATOM 1670 C C . GLN A 1 214 ? 1.024 2.170 -3.647 1.00 93.62 214 GLN A C 1
ATOM 1672 O O . GLN A 1 214 ? 0.426 2.684 -2.704 1.00 93.62 214 GLN A O 1
ATOM 1677 N N . GLN A 1 215 ? 1.101 0.844 -3.793 1.00 92.56 215 GLN A N 1
ATOM 1678 C CA . GLN A 1 215 ? 0.488 -0.120 -2.869 1.00 92.56 215 GLN A CA 1
ATOM 1679 C C . GLN A 1 215 ? 1.101 -0.127 -1.462 1.00 92.56 215 GLN A C 1
ATOM 1681 O O . GLN A 1 215 ? 0.544 -0.738 -0.557 1.00 92.56 215 GLN A O 1
ATOM 1686 N N . LEU A 1 216 ? 2.228 0.543 -1.236 1.00 94.19 216 LEU A N 1
ATOM 1687 C CA . LEU A 1 216 ? 2.835 0.692 0.086 1.00 94.19 216 LEU A CA 1
ATOM 1688 C C . LEU A 1 216 ? 2.608 2.087 0.678 1.00 94.19 216 LEU A C 1
ATOM 1690 O O . LEU A 1 216 ? 2.825 2.274 1.872 1.00 94.19 216 LEU A O 1
ATOM 1694 N N . THR A 1 217 ? 2.146 3.063 -0.107 1.00 93.62 217 THR A N 1
ATOM 1695 C CA . THR A 1 217 ? 1.966 4.445 0.363 1.00 93.62 217 THR A CA 1
ATOM 1696 C C . THR A 1 217 ? 0.515 4.880 0.474 1.00 93.62 217 THR A C 1
ATOM 1698 O O . THR A 1 217 ? 0.186 5.603 1.411 1.00 93.62 217 THR A O 1
ATOM 1701 N N . VAL A 1 218 ? -0.357 4.435 -0.433 1.00 92.12 218 VAL A N 1
ATOM 1702 C CA . VAL A 1 218 ? -1.748 4.897 -0.486 1.00 92.12 218 VAL A CA 1
ATOM 1703 C C . VAL A 1 218 ? -2.728 3.773 -0.813 1.00 92.12 218 VAL A C 1
ATOM 1705 O O . VAL A 1 218 ? -2.458 2.899 -1.643 1.00 92.12 218 VAL A O 1
ATOM 1708 N N . GLY A 1 219 ? -3.868 3.791 -0.131 1.00 88.81 219 GLY A N 1
ATOM 1709 C CA . GLY A 1 219 ? -5.018 2.934 -0.380 1.00 88.81 219 GLY A CA 1
ATOM 1710 C C . GLY A 1 219 ? -5.598 3.091 -1.777 1.00 88.81 219 GLY A C 1
ATOM 1711 O O . GLY A 1 219 ? -5.467 4.133 -2.422 1.00 88.81 219 GLY A O 1
ATOM 1712 N N . GLU A 1 220 ? -6.225 2.024 -2.261 1.00 85.50 220 GLU A N 1
ATOM 1713 C CA . GLU A 1 220 ? -6.933 2.047 -3.538 1.00 85.50 220 GLU A CA 1
ATOM 1714 C C . GLU A 1 220 ? -8.279 2.766 -3.373 1.00 85.50 220 GLU A C 1
ATOM 1716 O O . GLU A 1 220 ? -8.993 2.561 -2.394 1.00 85.50 220 GLU A O 1
ATOM 1721 N N . TYR A 1 221 ? -8.631 3.625 -4.331 1.00 81.75 221 TYR A N 1
ATOM 1722 C CA . TYR A 1 221 ? -9.935 4.283 -4.371 1.00 81.75 221 TYR A CA 1
ATOM 1723 C C . TYR A 1 221 ? -10.437 4.396 -5.819 1.00 81.75 221 TYR A C 1
ATOM 1725 O O . TYR A 1 221 ? -9.648 4.782 -6.686 1.00 81.75 221 TYR A O 1
ATOM 1733 N N . PRO A 1 222 ? -11.732 4.145 -6.098 1.00 81.62 222 PRO A N 1
ATOM 1734 C CA . PRO A 1 222 ? -12.769 3.687 -5.167 1.00 81.62 222 PRO A CA 1
ATOM 1735 C C . PRO A 1 222 ? -12.508 2.256 -4.666 1.00 81.62 222 PRO A C 1
ATOM 1737 O O . PRO A 1 222 ? -11.900 1.471 -5.398 1.00 81.62 222 PRO A O 1
ATOM 1740 N N . PRO A 1 223 ? -12.957 1.916 -3.442 1.00 76.12 223 PRO A N 1
ATOM 1741 C CA . PRO A 1 223 ? -12.766 0.583 -2.884 1.00 76.12 223 PRO A CA 1
ATOM 1742 C C . PRO A 1 223 ? -13.346 -0.468 -3.843 1.00 76.12 223 PRO A C 1
ATOM 1744 O O . PRO A 1 223 ? -14.416 -0.219 -4.415 1.00 76.12 223 PRO A O 1
ATOM 1747 N N . PRO A 1 224 ? -12.690 -1.627 -4.039 1.00 75.12 224 PRO A N 1
ATOM 1748 C CA . PRO A 1 224 ? -13.107 -2.628 -5.025 1.00 75.12 224 PRO A CA 1
ATOM 1749 C C . PRO A 1 224 ? -14.566 -3.067 -4.878 1.00 75.12 224 PRO A C 1
ATOM 1751 O O . PRO A 1 224 ? -15.228 -3.378 -5.862 1.00 75.12 224 PRO A O 1
ATOM 1754 N N . ARG A 1 225 ? -15.096 -3.045 -3.650 1.00 70.94 225 ARG A N 1
ATOM 1755 C CA . ARG A 1 225 ? -16.489 -3.398 -3.357 1.00 70.94 225 ARG A CA 1
ATOM 1756 C C . ARG A 1 225 ? -17.524 -2.437 -3.959 1.00 70.94 225 ARG A C 1
ATOM 1758 O O . ARG A 1 225 ? -18.668 -2.838 -4.128 1.00 70.94 225 ARG A O 1
ATOM 1765 N N . ASN A 1 226 ? -17.138 -1.203 -4.277 1.00 68.31 226 ASN A N 1
ATOM 1766 C CA . ASN A 1 226 ? -18.035 -0.168 -4.806 1.00 68.31 226 ASN A CA 1
ATOM 1767 C C . ASN A 1 226 ? -17.865 0.049 -6.319 1.00 68.31 226 ASN A C 1
ATOM 1769 O O . ASN A 1 226 ? -18.272 1.088 -6.840 1.00 68.31 226 ASN A O 1
ATOM 1773 N N . GLN A 1 227 ? -17.208 -0.881 -7.010 1.00 70.44 227 GLN A N 1
ATOM 1774 C CA . GLN A 1 227 ? -17.052 -0.863 -8.460 1.00 70.44 227 GLN A CA 1
ATOM 1775 C C . GLN A 1 227 ? -18.176 -1.722 -9.064 1.00 70.44 227 GLN A C 1
ATOM 1777 O O . GLN A 1 227 ? -18.011 -2.929 -9.227 1.00 70.44 227 GLN A O 1
ATOM 1782 N N . GLU A 1 228 ? -19.336 -1.103 -9.305 1.00 54.81 228 GLU A N 1
ATOM 1783 C CA . GLU A 1 228 ? -20.451 -1.682 -10.082 1.00 54.81 228 GLU A CA 1
ATOM 1784 C C . GLU A 1 228 ? -20.344 -1.329 -11.571 1.00 54.81 228 GLU A C 1
ATOM 1786 O O . GLU A 1 228 ? -19.951 -0.178 -11.881 1.00 54.81 228 GLU A O 1
#

Radius of gyration: 27.79 Å; chains: 1; bounding box: 77×49×83 Å

Organism: NCBI:txid1628268

pLDDT: mean 72.63, std 23.48, range [26.23, 98.06]

Secondary structure (DSSP, 8-state):
---------------------S-SSS-TTTGGGT---------SSS--S--S---TTSSSPPS-HHHHHHHHHHHHHHHHHHHHHHHHHHSTTT--TT-HHHHS---SGGGHHHHHHHHHHHHHTTSS-HHHHH-PPPPPPPHHHHTB-TTTTGGG-HHHHHHHHHHHHHHHHHHHHHHHHHHHHHH-GGGHHHHHHHHHHHHHHHHHHHHHHHHHHB--SS-GGG--

Sequence (228 aa):
MEADGGGCASRWGATTMYKGALGNLALHSLESLELIHWNSCNCTKACMFVDCKREPGLGPTPPTAFVTHLSNHKVLEDDNIFLHFQGENLAPDGMQDSQWRERLYMPTSADGAVLCYHRWLEQFSEGGIVWARQRERRQWASKFELLERRYSHTEHCSSCLNALHAADTLGKLAEVTVLLGVLSISLFPSFAWPLAALTLLSYMMKQACSGLQQQLTVGEYPPPRNQE

Foldseek 3Di:
DDDDDDDDDDDDDDDDDDDDDDDPDDDPPPVVVVPPPVPPPPVPPPPPPDDPDDDPDDDDDDDPPVVVVLVVLLVVLLCLLVCLVVLLCLADVNDDLQCPCVVVDDPDPVCVVVVVVQVVQCVPPVRHDVVNDVDDRDPRDDSFRSFFQQVVPQVPRPVSVVLLVVLVVLLVVLVVLLVVLVVVCVVCVVCNVVSVVSSVVSVVSNVVSVVSNCSRTGHDPPRPVPPD

InterPro domains:
  IPR050584 Cholesterol 7-desaturase [PTHR21266] (67-174)